Protein AF-A0A259C986-F1 (afdb_monomer)

Foldseek 3Di:
DDFDCCDDPVVPADGGWAKDKDKDFDPDDDAAEWEEEPNQTQQVEELLVLLLLLQQQVLLVVLCVVVVVADPPQDFDSCLLVVRMHMYMYTYHPPWDADDPSRNYTYPNVSSVRNNVVNNVVSNVVCVVVVVVSSVSNVSSSVSSVVVVVVVVVVVVCVVPPDDDPPDPPPPDLLPAPPQKAAAQDQDQQQAEEEEEEAVVVQVVCVVPDDSHHYMYHYDYDAADQCLPPDLVCQCVDVRSVNVCSNQQWFWDAPPDDTDNPRGRHQAYEYEADPDPRSVNSVVSVCSCCVGGVVVCVVSPRYYYDQAFPDWDFAPADDPRHIDIDTHRDPVSVVVVVVVSVVVPD

pLDDT: mean 86.16, std 15.2, range [31.23, 97.88]

Nearest PDB structures (foldseek):
  3lps-assembly1_A  TM=9.720E-01  e=1.028E-16  Xanthomonas oryzae pv. oryzae KACC 10331
  3lnu-assembly1_A  TM=9.740E-01  e=1.576E-16  Xanthomonas oryzae pv. oryzae KACC 10331
  7cmp-assembly2_D  TM=9.872E-01  e=1.816E-15  Xanthomonas oryzae pv. oryzae KACC 10331
  1s16-assembly1_A  TM=9.846E-01  e=1.607E-15  Escherichia coli
  4hxz-assembly1_A  TM=9.717E-01  e=4.923E-14  Francisella tularensis subsp. holarctica LVS

Solvent-accessible surface area (backbone atoms only — not comparable to full-atom values): 19332 Å² total; per-residue (Å²): 106,52,60,37,77,69,76,64,100,52,85,86,51,59,66,67,26,36,36,37,66,50,77,47,77,47,99,68,82,84,66,50,79,48,41,28,50,74,86,41,63,16,90,70,40,34,27,46,55,50,7,41,46,52,9,47,33,53,26,52,49,50,51,30,60,76,68,66,65,68,57,89,93,64,72,84,52,56,62,28,58,46,74,38,42,20,35,44,37,41,34,36,63,77,87,72,42,51,49,71,93,82,38,32,23,42,62,38,67,66,37,22,60,54,32,14,52,54,42,17,56,54,46,40,53,51,34,71,76,37,50,72,60,39,50,54,50,45,51,52,26,50,52,40,34,49,49,54,50,49,52,52,48,52,52,55,58,43,66,75,64,79,64,88,71,89,73,83,74,84,74,88,63,82,75,79,61,44,91,69,49,44,73,38,74,58,85,53,25,88,70,15,31,34,34,42,21,61,27,67,68,51,31,52,54,49,63,72,71,46,56,52,54,36,36,21,40,37,48,38,81,76,83,71,71,76,46,86,84,54,52,79,87,57,45,63,76,36,63,69,56,36,37,50,34,56,58,41,36,40,76,79,40,46,80,89,54,85,77,70,62,88,52,45,52,41,44,31,42,29,42,43,55,57,100,47,76,64,23,52,49,48,51,52,32,51,50,44,38,39,57,61,33,34,26,62,44,55,77,71,62,25,61,44,75,59,81,74,63,73,44,76,47,81,43,75,60,53,93,92,44,71,60,44,82,45,75,18,65,46,72,68,50,40,48,55,50,50,53,50,38,48,71,75,70,99

Radius of gyration: 26.45 Å; Cα contacts (8 Å, |Δi|>4): 527; chains: 1; bounding box: 74×37×78 Å

Sequence (346 aa):
EQYATGSGDDDSFAEGEGAAWVVAWTEDGAPVRESYVNLIPTPAGGTHESGLREGLFNAVKGFIEMHALQPKGVKLMPEDVFARASFILSAKVLDPQFQGQIKERLNSRDAVRLVSGYSKSALELWLNEHVDYGRKLADLVIKQAQARTRAGQKVEKKKSSGVQKVEKKKSSGVAVLPGKLTDCESQDTGLNEIFLVEGDSAGGSAKMGRNKEYQAILPLRGKVLNTWEAERDRLFANNEVHDIAVAIGVDPHGANDNPDLSNLRYGKVCILSDADVDGAHIQVLLLTLFYKHFPKLIELGHVHISRPPLFRVDAPARGKKPAQKIYALDANELQAIEDKLRKDGV

Secondary structure (DSSP, 8-state):
-EE--SSSS-TTS-TT-EEEEEEEE-SSSPPPEEEEETTEE-TT-BHHHHHHHHHHHHHHHHHHHHTT-PPTTPPP-HHHHHTTEEEEEEEE-SS--EETTTT-EE--THHHHHHHHHHHHHHHHHHHH-HHHHHHHHHHHHHHHHHHHHHHHHHHHHHSS-----------------TT-B--S---TTT-EEEEEEHHHHHHHHHHHS-TTTEEEEEEPSSPP--SS--HHHHTTSHHHHHHHHHHT-----TT-----TT---SEEEEE--SSHHHHHHHHHHHHHHHHH-HHHHHTT-EEE----SEEEEEPPBTTBPPEEEEESSHHHHHHHHHHHHHHT-

Structure (mmCIF, N/CA/C/O backbone):
data_AF-A0A259C986-F1
#
_entry.id   AF-A0A259C986-F1
#
loop_
_atom_site.group_PDB
_atom_site.id
_atom_site.type_symbol
_atom_site.label_atom_id
_atom_site.label_alt_id
_atom_site.label_comp_id
_atom_site.label_asym_id
_atom_site.label_entity_id
_atom_site.label_seq_id
_atom_site.pdbx_PDB_ins_code
_atom_site.Cartn_x
_atom_site.Cartn_y
_atom_site.Cartn_z
_atom_site.occupancy
_atom_site.B_iso_or_equiv
_atom_site.auth_seq_id
_atom_site.auth_comp_id
_atom_site.auth_asym_id
_atom_site.auth_atom_id
_atom_site.pdbx_PDB_model_num
ATOM 1 N N . GLU A 1 1 ? 30.617 -8.784 -2.922 1.00 80.12 1 GLU A N 1
ATOM 2 C CA . GLU A 1 1 ? 30.085 -8.493 -1.574 1.00 80.12 1 GLU A CA 1
ATOM 3 C C . GLU A 1 1 ? 30.729 -7.222 -1.062 1.00 80.12 1 GLU A C 1
ATOM 5 O O . GLU A 1 1 ? 31.844 -6.936 -1.487 1.00 80.12 1 GLU A O 1
ATOM 10 N N . GLN A 1 2 ? 30.034 -6.466 -0.219 1.00 82.69 2 GLN A N 1
ATOM 11 C CA . GLN A 1 2 ? 30.588 -5.309 0.483 1.00 82.69 2 GLN A CA 1
ATOM 12 C C . GLN A 1 2 ? 29.982 -5.216 1.882 1.00 82.69 2 GLN A C 1
ATOM 14 O O . GLN A 1 2 ? 28.787 -5.469 2.056 1.00 82.69 2 GLN A O 1
ATOM 19 N N . TYR A 1 3 ? 30.823 -4.878 2.858 1.00 81.19 3 TYR A N 1
ATOM 20 C CA . TYR A 1 3 ? 30.457 -4.726 4.262 1.00 81.19 3 TYR A CA 1
ATOM 21 C C . TYR A 1 3 ? 31.112 -3.472 4.831 1.00 81.19 3 TYR A C 1
ATOM 23 O O . TYR A 1 3 ? 32.247 -3.158 4.471 1.00 81.19 3 TYR A O 1
ATOM 31 N N . ALA A 1 4 ? 30.405 -2.800 5.732 1.00 77.12 4 ALA A N 1
ATOM 32 C CA . ALA A 1 4 ? 30.884 -1.637 6.450 1.00 77.12 4 ALA A CA 1
ATOM 33 C C . ALA A 1 4 ? 32.059 -2.030 7.357 1.00 77.12 4 ALA A C 1
ATOM 35 O O . ALA A 1 4 ? 31.958 -2.955 8.169 1.00 77.12 4 ALA A O 1
ATOM 36 N N . THR A 1 5 ? 33.175 -1.315 7.222 1.00 70.25 5 THR A N 1
ATOM 37 C CA . THR A 1 5 ? 34.433 -1.556 7.954 1.00 70.25 5 THR A CA 1
ATOM 38 C C . THR A 1 5 ? 34.622 -0.626 9.157 1.00 70.25 5 THR A C 1
ATOM 40 O O . THR A 1 5 ? 35.698 -0.604 9.751 1.00 70.25 5 THR A O 1
ATOM 43 N N . GLY A 1 6 ? 33.623 0.204 9.485 1.00 58.66 6 GLY A N 1
ATOM 44 C CA . GLY A 1 6 ? 33.685 1.168 10.595 1.00 58.66 6 GLY A CA 1
ATOM 45 C C . GLY A 1 6 ? 34.732 2.283 10.433 1.00 58.66 6 GLY A C 1
ATOM 46 O O . GLY A 1 6 ? 35.027 2.990 11.390 1.00 58.66 6 GLY A O 1
ATOM 47 N N . SER A 1 7 ? 35.336 2.431 9.249 1.00 49.25 7 SER A N 1
ATOM 48 C CA . SER A 1 7 ? 36.379 3.424 8.962 1.00 49.25 7 SER A CA 1
ATOM 49 C C . SER A 1 7 ? 36.341 3.839 7.481 1.00 49.25 7 SER A C 1
ATOM 51 O O . SER A 1 7 ? 36.878 3.146 6.619 1.00 49.25 7 SER A O 1
ATOM 53 N N . GLY A 1 8 ? 35.666 4.957 7.183 1.00 53.34 8 GLY A N 1
ATOM 54 C CA . GLY A 1 8 ? 35.466 5.512 5.831 1.00 53.34 8 GLY A CA 1
ATOM 55 C C . GLY A 1 8 ? 34.140 6.283 5.706 1.00 53.34 8 GLY A C 1
ATOM 56 O O . GLY A 1 8 ? 33.446 6.434 6.702 1.00 53.34 8 GLY A O 1
ATOM 57 N N . ASP A 1 9 ? 33.758 6.707 4.490 1.00 51.56 9 ASP A N 1
ATOM 58 C CA . ASP A 1 9 ? 32.487 7.408 4.143 1.00 51.56 9 ASP A CA 1
ATOM 59 C C . ASP A 1 9 ? 31.185 6.681 4.595 1.00 51.56 9 ASP A C 1
ATOM 61 O O . ASP A 1 9 ? 30.079 7.197 4.431 1.00 51.56 9 ASP A O 1
ATOM 65 N N . ASP A 1 10 ? 31.311 5.495 5.195 1.00 57.12 10 ASP A N 1
ATOM 66 C CA . ASP A 1 10 ? 30.261 4.644 5.759 1.00 57.12 10 ASP A CA 1
ATOM 67 C C . ASP A 1 10 ? 29.948 4.946 7.243 1.00 57.12 10 ASP A C 1
ATOM 69 O O . ASP A 1 10 ? 29.463 4.074 7.962 1.00 57.12 10 ASP A O 1
ATOM 73 N N . ASP A 1 11 ? 30.136 6.186 7.710 1.00 57.12 11 ASP A N 1
ATOM 74 C CA . ASP A 1 11 ? 29.854 6.648 9.094 1.00 57.12 11 ASP A CA 1
ATOM 75 C C . ASP A 1 11 ? 28.393 6.428 9.568 1.00 57.12 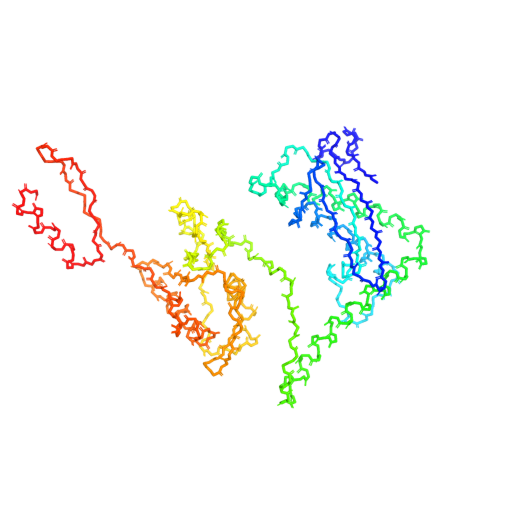11 ASP A C 1
ATOM 77 O O . ASP A 1 11 ? 28.023 6.755 10.697 1.00 57.12 11 ASP A O 1
ATOM 81 N N . SER A 1 12 ? 27.528 5.887 8.705 1.00 67.50 12 SER A N 1
ATOM 82 C CA . SER A 1 12 ? 26.099 5.690 8.946 1.00 67.50 12 SER A CA 1
ATOM 83 C C . SER A 1 12 ? 25.660 4.236 9.157 1.00 67.50 12 SER A C 1
ATOM 85 O O . SER A 1 12 ? 24.472 4.024 9.413 1.00 67.50 12 SER A O 1
ATOM 87 N N . PHE A 1 13 ? 26.568 3.258 9.048 1.00 80.56 13 PHE A N 1
ATOM 88 C CA . PHE A 1 13 ? 26.264 1.829 9.208 1.00 80.56 13 PHE A CA 1
ATOM 89 C C . PHE A 1 13 ? 27.215 1.163 10.204 1.00 80.56 13 PHE A C 1
ATOM 91 O O . PHE A 1 13 ? 28.389 1.524 10.293 1.00 80.56 13 PHE A O 1
ATOM 98 N N . ALA A 1 14 ? 26.708 0.196 10.970 1.00 80.81 14 ALA A N 1
ATOM 99 C CA . ALA A 1 14 ? 27.518 -0.489 11.968 1.00 80.81 14 ALA A CA 1
ATOM 100 C C . ALA A 1 14 ? 28.528 -1.442 11.309 1.00 80.81 14 ALA A C 1
ATOM 102 O O . ALA A 1 14 ? 28.269 -2.027 10.256 1.00 80.81 14 ALA A O 1
ATOM 103 N N . GLU A 1 15 ? 29.682 -1.628 11.953 1.00 81.56 15 GLU A N 1
ATOM 104 C CA . GLU A 1 15 ? 30.713 -2.551 11.476 1.00 81.56 15 GLU A CA 1
ATOM 105 C C . GLU A 1 15 ? 30.136 -3.965 11.277 1.00 81.56 15 GLU A C 1
ATOM 107 O O . GLU A 1 15 ? 29.479 -4.524 12.159 1.00 81.56 15 GLU A O 1
ATOM 112 N N . GLY A 1 16 ? 30.372 -4.544 10.098 1.00 81.62 16 GLY A N 1
ATOM 113 C CA . GLY A 1 16 ? 29.875 -5.871 9.725 1.00 81.62 16 GLY A CA 1
ATOM 114 C C . GLY A 1 16 ? 28.487 -5.900 9.074 1.00 81.62 16 GLY A C 1
ATOM 115 O O . GLY A 1 16 ? 28.099 -6.955 8.554 1.00 81.62 16 GLY A O 1
ATOM 116 N N . GLU A 1 17 ? 27.758 -4.779 9.031 1.00 89.81 17 GLU A N 1
ATOM 117 C CA . GLU A 1 17 ? 26.580 -4.645 8.169 1.00 89.81 17 GLU A CA 1
ATOM 118 C C . GLU A 1 17 ? 26.985 -4.620 6.694 1.00 89.81 17 GLU A C 1
ATOM 120 O O . GLU A 1 17 ? 28.042 -4.116 6.327 1.00 89.81 17 GLU A O 1
ATOM 125 N N . GLY A 1 18 ? 26.160 -5.175 5.814 1.00 92.50 18 GLY A N 1
ATOM 126 C CA . GLY A 1 18 ? 26.431 -5.146 4.382 1.00 92.50 18 GLY A CA 1
ATOM 127 C C . GLY A 1 18 ? 25.612 -6.145 3.593 1.00 92.50 18 GLY A C 1
ATOM 128 O O . GLY A 1 18 ? 24.571 -6.629 4.042 1.00 92.50 18 GLY A O 1
ATOM 129 N N . ALA A 1 19 ? 26.086 -6.476 2.398 1.00 95.38 19 ALA A N 1
ATOM 130 C CA . ALA A 1 19 ? 25.456 -7.494 1.576 1.00 95.38 19 ALA A CA 1
ATOM 131 C C . ALA A 1 19 ? 26.434 -8.191 0.627 1.00 95.38 19 ALA A C 1
ATOM 133 O O . ALA A 1 19 ? 27.388 -7.615 0.099 1.00 95.38 19 ALA A O 1
ATOM 134 N N . ALA A 1 20 ? 26.125 -9.449 0.344 1.00 96.19 20 ALA A N 1
ATOM 135 C CA . ALA A 1 20 ? 26.654 -10.208 -0.771 1.00 96.19 20 ALA A CA 1
ATOM 136 C C . ALA A 1 20 ? 25.530 -10.444 -1.778 1.00 96.19 20 ALA A C 1
ATOM 138 O O . ALA A 1 20 ? 24.417 -10.814 -1.407 1.00 96.19 20 ALA A O 1
ATOM 139 N N . TRP A 1 21 ? 25.811 -10.238 -3.058 1.00 96.56 21 TRP A N 1
ATOM 140 C CA . TRP A 1 21 ? 24.852 -10.500 -4.119 1.00 96.56 21 TRP A CA 1
ATOM 141 C C . TRP A 1 21 ? 25.546 -11.085 -5.337 1.00 96.56 21 TRP A C 1
ATOM 143 O O . TRP A 1 21 ? 26.712 -10.797 -5.615 1.00 96.56 21 TRP A O 1
ATOM 153 N N . VAL A 1 22 ? 24.787 -11.879 -6.077 1.00 96.50 22 VAL A N 1
ATOM 154 C CA . VAL A 1 22 ? 25.108 -12.298 -7.439 1.00 96.50 22 VAL A CA 1
ATOM 155 C C . VAL A 1 22 ? 23.915 -11.922 -8.294 1.00 96.50 22 VAL A C 1
ATOM 157 O O . VAL A 1 22 ? 22.780 -12.189 -7.905 1.00 96.50 22 VAL A O 1
ATOM 160 N N . VAL A 1 23 ? 24.166 -11.299 -9.442 1.00 96.00 23 VAL A N 1
ATOM 161 C CA . VAL A 1 23 ? 23.121 -10.930 -10.397 1.00 96.00 23 VAL A CA 1
ATOM 162 C C . VAL A 1 23 ? 23.534 -11.403 -11.779 1.00 96.00 23 VAL A C 1
ATOM 164 O O . VAL A 1 23 ? 24.672 -11.199 -12.197 1.00 96.00 23 VAL A O 1
ATOM 167 N N . ALA A 1 24 ? 22.597 -12.021 -12.487 1.00 95.12 24 ALA A N 1
ATOM 168 C CA . ALA A 1 24 ? 22.759 -12.424 -13.872 1.00 95.12 24 ALA A CA 1
ATOM 169 C C . ALA A 1 24 ? 21.532 -11.995 -14.677 1.00 95.12 24 ALA A C 1
ATOM 171 O O . ALA A 1 24 ? 20.393 -12.245 -14.279 1.00 95.12 24 ALA A O 1
ATOM 172 N N . TRP A 1 25 ? 21.770 -11.377 -15.831 1.00 95.12 25 TRP A N 1
ATOM 173 C CA . TRP A 1 25 ? 20.719 -11.064 -16.791 1.00 95.12 25 TRP A CA 1
ATOM 174 C C . TRP A 1 25 ? 20.714 -12.100 -17.903 1.00 95.12 25 TRP A C 1
ATOM 176 O O . TRP A 1 25 ? 21.737 -12.320 -18.550 1.00 95.12 25 TRP A O 1
ATOM 186 N N . THR A 1 26 ? 19.560 -12.719 -18.140 1.00 91.44 26 THR A N 1
ATOM 187 C CA . THR A 1 26 ? 19.389 -13.704 -19.213 1.00 91.44 26 THR A CA 1
ATOM 188 C C . THR A 1 26 ? 18.327 -13.244 -20.201 1.00 91.44 26 THR A C 1
ATOM 190 O O . THR A 1 26 ? 17.300 -12.675 -19.829 1.00 91.44 26 THR A O 1
ATOM 193 N N . GLU A 1 27 ? 18.554 -13.483 -21.493 1.00 87.00 27 GLU A N 1
ATOM 194 C CA . GLU A 1 27 ? 17.551 -13.148 -22.508 1.00 87.00 27 GLU A CA 1
ATOM 195 C C . GLU A 1 27 ? 16.338 -14.066 -22.460 1.00 87.00 27 GLU A C 1
ATOM 197 O O . GLU A 1 27 ? 15.257 -13.610 -22.819 1.00 87.00 27 GLU A O 1
ATOM 202 N N . ASP A 1 28 ? 16.510 -15.296 -21.971 1.00 84.31 28 ASP A N 1
ATOM 203 C CA . ASP A 1 28 ? 15.513 -16.361 -21.923 1.00 84.31 28 ASP A CA 1
ATOM 204 C C . ASP A 1 28 ? 15.504 -17.068 -20.559 1.00 84.31 28 ASP A C 1
ATOM 206 O O . ASP A 1 28 ? 16.392 -16.881 -19.723 1.00 84.31 28 ASP A O 1
ATOM 210 N N . GLY A 1 29 ? 14.472 -17.886 -20.339 1.00 81.19 29 GLY A N 1
ATOM 211 C CA . GLY A 1 29 ? 14.266 -18.622 -19.093 1.00 81.19 29 GLY A CA 1
ATOM 212 C C . GLY A 1 29 ? 13.490 -17.844 -18.028 1.00 81.19 29 GLY A C 1
ATOM 213 O O . GLY A 1 29 ? 13.216 -16.645 -18.157 1.00 81.19 29 GLY A O 1
ATOM 214 N N . ALA A 1 30 ? 13.082 -18.568 -16.986 1.00 81.44 30 ALA A N 1
ATOM 215 C CA . ALA A 1 30 ? 12.446 -17.991 -15.810 1.00 81.44 30 ALA A CA 1
ATOM 216 C C . ALA A 1 30 ? 13.529 -17.417 -14.878 1.00 81.44 30 ALA A C 1
ATOM 218 O O . ALA A 1 30 ? 14.474 -18.141 -14.562 1.00 81.44 30 ALA A O 1
ATOM 219 N N . PRO A 1 31 ? 13.413 -16.153 -14.432 1.00 88.69 31 PRO A N 1
ATOM 220 C CA . PRO A 1 31 ? 14.362 -15.598 -13.481 1.00 88.69 31 PRO A CA 1
ATOM 221 C C . PRO A 1 31 ? 14.313 -16.332 -12.140 1.00 88.69 31 PRO A C 1
ATOM 223 O O . PRO A 1 31 ? 13.228 -16.602 -11.623 1.00 88.69 31 PRO A O 1
ATOM 226 N N . VAL A 1 32 ? 15.481 -16.591 -11.559 1.00 92.56 32 VAL A N 1
ATOM 227 C CA . VAL A 1 32 ? 15.613 -17.127 -10.196 1.00 92.56 32 VAL A CA 1
ATOM 228 C C . VAL A 1 32 ? 15.919 -15.970 -9.260 1.00 92.56 32 VAL A C 1
ATOM 230 O O . VAL A 1 32 ? 16.848 -15.206 -9.516 1.00 92.56 32 VAL A O 1
ATOM 233 N N . ARG A 1 33 ? 15.118 -15.796 -8.210 1.00 94.62 33 ARG A N 1
ATOM 234 C CA . ARG A 1 33 ? 15.243 -14.670 -7.279 1.00 94.62 33 ARG A CA 1
ATOM 235 C C . ARG A 1 33 ? 15.113 -15.175 -5.860 1.00 94.62 33 ARG A C 1
ATOM 237 O O . ARG A 1 33 ? 14.033 -15.593 -5.452 1.00 94.62 33 ARG A O 1
ATOM 244 N N . GLU A 1 34 ? 16.215 -15.120 -5.134 1.00 96.12 34 GLU A N 1
ATOM 245 C CA . GLU A 1 34 ? 16.273 -15.527 -3.739 1.00 96.12 34 GLU A CA 1
ATOM 246 C C . GLU A 1 34 ? 16.924 -14.426 -2.915 1.00 96.12 34 GLU A C 1
ATOM 248 O O . GLU A 1 34 ? 17.912 -13.809 -3.325 1.00 96.12 34 GLU A O 1
ATOM 253 N N . SER A 1 35 ? 16.370 -14.170 -1.737 1.00 96.38 35 SER A N 1
ATOM 254 C CA . SER A 1 35 ? 16.911 -13.186 -0.817 1.00 96.38 35 SER A CA 1
ATOM 255 C C . SER A 1 35 ? 16.921 -13.723 0.607 1.00 96.38 35 SER A C 1
ATOM 257 O O . SER A 1 35 ? 16.055 -14.498 1.016 1.00 96.38 35 SER A O 1
ATOM 259 N N . TYR A 1 36 ? 17.949 -13.323 1.344 1.00 97.06 36 TYR A N 1
ATOM 260 C CA . TYR A 1 36 ? 18.251 -13.776 2.687 1.00 97.06 36 TYR A CA 1
ATOM 261 C C . TYR A 1 36 ? 18.700 -12.584 3.523 1.00 97.06 36 TYR A C 1
ATOM 263 O O . TYR A 1 36 ? 19.408 -11.698 3.033 1.00 97.06 36 TYR A O 1
ATOM 271 N N . VAL A 1 37 ? 18.331 -12.582 4.798 1.00 96.56 37 VAL A N 1
ATOM 272 C CA . VAL A 1 37 ? 18.822 -11.613 5.781 1.00 96.56 37 VAL A CA 1
ATOM 273 C C . VAL A 1 37 ? 19.312 -12.384 6.991 1.00 96.56 37 VAL A C 1
ATOM 275 O O . VAL A 1 37 ? 18.545 -13.128 7.599 1.00 96.56 37 VAL A O 1
ATOM 278 N N . ASN A 1 38 ? 20.591 -12.240 7.336 1.00 95.06 38 ASN A N 1
ATOM 279 C CA . ASN A 1 38 ? 21.227 -12.981 8.431 1.00 95.06 38 ASN A CA 1
ATOM 280 C C . ASN A 1 38 ? 20.970 -14.502 8.342 1.00 95.06 38 ASN A C 1
ATOM 282 O O . ASN A 1 38 ? 20.633 -15.140 9.336 1.00 95.06 38 ASN A O 1
ATOM 286 N N . LEU A 1 39 ? 21.113 -15.069 7.134 1.00 93.56 39 LEU A N 1
ATOM 287 C CA . LEU A 1 39 ? 20.859 -16.484 6.789 1.00 93.56 39 LEU A CA 1
ATOM 288 C C . LEU A 1 39 ? 19.389 -16.935 6.859 1.00 93.56 39 LEU A C 1
ATOM 290 O O . LEU A 1 39 ? 19.099 -18.109 6.634 1.00 93.56 39 LEU A O 1
ATOM 294 N N . ILE A 1 40 ? 18.453 -16.025 7.127 1.00 93.81 40 ILE A N 1
ATOM 295 C CA . ILE A 1 40 ? 17.017 -16.314 7.131 1.00 93.81 40 ILE A CA 1
ATOM 296 C C . ILE A 1 40 ? 16.458 -16.024 5.733 1.00 93.81 40 ILE A C 1
ATOM 298 O O . ILE A 1 40 ? 16.634 -14.899 5.256 1.00 93.81 40 ILE A O 1
ATOM 302 N N . PRO A 1 41 ? 15.802 -16.990 5.062 1.00 95.00 41 PRO A N 1
ATOM 303 C CA . PRO A 1 41 ? 15.191 -16.753 3.759 1.00 95.00 41 PRO A CA 1
ATOM 304 C C . PRO A 1 41 ? 14.031 -15.762 3.877 1.00 95.00 41 PRO A C 1
ATOM 306 O O . PRO A 1 41 ? 13.177 -15.895 4.753 1.00 95.00 41 PRO A O 1
ATOM 309 N N . THR A 1 42 ? 13.978 -14.799 2.959 1.00 94.69 42 THR A N 1
ATOM 310 C CA . THR A 1 42 ? 12.912 -13.792 2.864 1.00 94.69 42 THR A CA 1
ATOM 311 C C . THR A 1 42 ? 12.103 -13.996 1.580 1.00 94.69 42 THR A C 1
ATOM 313 O O . THR A 1 42 ? 12.289 -13.255 0.613 1.00 94.69 42 THR A O 1
ATOM 316 N N . PRO A 1 43 ? 11.213 -15.008 1.519 1.00 89.69 43 PRO A N 1
ATOM 317 C CA . PRO A 1 43 ? 10.460 -15.339 0.306 1.00 89.69 43 PRO A CA 1
ATOM 318 C C . PRO A 1 43 ? 9.504 -14.226 -0.150 1.00 89.69 43 PRO A C 1
ATOM 320 O O . PRO A 1 43 ? 9.149 -14.177 -1.325 1.00 89.69 43 PRO A O 1
ATOM 323 N N . ALA A 1 44 ? 9.107 -13.319 0.750 1.00 88.44 44 ALA A N 1
ATOM 324 C CA . ALA A 1 44 ? 8.292 -12.147 0.429 1.00 88.44 44 ALA A CA 1
ATOM 325 C C . ALA A 1 44 ? 9.135 -10.876 0.168 1.00 88.44 44 ALA A C 1
ATOM 327 O O . ALA A 1 44 ? 8.589 -9.771 0.072 1.00 88.44 44 ALA A O 1
ATOM 328 N N . GLY A 1 45 ? 10.460 -11.018 0.045 1.00 93.25 45 GLY A N 1
ATOM 329 C CA . GLY A 1 45 ? 11.392 -9.937 -0.271 1.00 93.25 45 GLY A CA 1
ATOM 330 C C . GLY A 1 45 ? 11.579 -8.956 0.885 1.00 93.25 45 GLY A C 1
ATOM 331 O O . GLY A 1 45 ? 11.648 -9.339 2.052 1.00 93.25 45 GLY A O 1
ATOM 332 N N . GLY A 1 46 ? 11.687 -7.662 0.587 1.00 93.81 46 GLY A N 1
ATOM 333 C CA . GLY A 1 46 ? 11.803 -6.633 1.621 1.00 93.81 46 GLY A CA 1
ATOM 334 C C . GLY A 1 46 ? 12.603 -5.409 1.211 1.00 93.81 46 GLY A C 1
ATOM 335 O O . GLY A 1 46 ? 12.823 -5.128 0.028 1.00 93.81 46 GLY A O 1
ATOM 336 N N . THR A 1 47 ? 13.013 -4.650 2.220 1.00 95.00 47 THR A N 1
ATOM 337 C CA . THR A 1 47 ? 13.792 -3.420 2.057 1.00 95.00 47 THR A CA 1
ATOM 338 C C . THR A 1 47 ? 15.173 -3.662 1.442 1.00 95.00 47 THR A C 1
ATOM 340 O O . THR A 1 47 ? 15.588 -2.891 0.583 1.00 95.00 47 THR A O 1
ATOM 343 N N . HIS A 1 48 ? 15.856 -4.757 1.778 1.00 95.12 48 HIS A N 1
ATOM 344 C CA . HIS A 1 48 ? 17.135 -5.157 1.169 1.00 95.12 48 HIS A CA 1
ATOM 345 C C . HIS A 1 48 ? 17.011 -5.430 -0.337 1.00 95.12 48 HIS A C 1
ATOM 347 O O . HIS A 1 48 ? 17.830 -4.951 -1.119 1.00 95.12 48 HIS A O 1
ATOM 353 N N . GLU A 1 49 ? 15.966 -6.141 -0.767 1.00 96.19 49 GLU A N 1
ATOM 354 C CA . GLU A 1 49 ? 15.709 -6.397 -2.192 1.00 96.19 49 GLU A CA 1
ATOM 355 C C . GLU A 1 49 ? 15.329 -5.112 -2.940 1.00 96.19 49 GLU A C 1
ATOM 357 O O . GLU A 1 49 ? 15.759 -4.889 -4.072 1.00 96.19 49 GLU A O 1
ATOM 362 N N . SER A 1 50 ? 14.570 -4.230 -2.285 1.00 95.31 50 SER A N 1
ATOM 363 C CA . SER A 1 50 ? 14.237 -2.907 -2.828 1.00 95.31 50 SER A CA 1
ATOM 364 C C . SER A 1 50 ? 15.497 -2.057 -3.020 1.00 95.31 50 SER A C 1
ATOM 366 O O . SER A 1 50 ? 15.641 -1.411 -4.056 1.00 95.31 50 SER A O 1
ATOM 368 N N . GLY A 1 51 ? 16.437 -2.126 -2.069 1.00 94.75 51 GLY A N 1
ATOM 369 C CA . GLY A 1 51 ? 17.753 -1.496 -2.165 1.00 94.75 51 GLY A CA 1
ATOM 370 C C . GLY A 1 51 ? 18.569 -2.034 -3.336 1.00 94.75 51 GLY A C 1
ATOM 371 O O . GLY A 1 51 ? 19.029 -1.251 -4.163 1.00 94.75 51 GLY A O 1
ATOM 372 N N . LEU A 1 52 ? 18.671 -3.361 -3.482 1.00 96.56 52 LEU A N 1
ATOM 373 C CA . LEU A 1 52 ? 19.317 -3.974 -4.651 1.00 96.56 52 LEU A CA 1
ATOM 374 C C . LEU A 1 52 ? 18.667 -3.473 -5.948 1.00 96.56 52 LEU A C 1
ATOM 376 O O . LEU A 1 52 ? 19.354 -3.141 -6.913 1.00 96.56 52 LEU A O 1
ATOM 380 N N . ARG A 1 53 ? 17.337 -3.352 -5.967 1.00 95.38 53 ARG A N 1
ATOM 381 C CA . ARG A 1 53 ? 16.605 -2.868 -7.136 1.00 95.38 53 ARG A CA 1
ATOM 382 C C . ARG A 1 53 ? 16.902 -1.445 -7.536 1.00 95.38 53 ARG A C 1
ATOM 384 O O . ARG A 1 53 ? 17.103 -1.170 -8.722 1.00 95.38 53 ARG A O 1
ATOM 391 N N . GLU A 1 54 ? 16.946 -0.567 -6.561 1.00 94.38 54 GLU A N 1
ATOM 392 C CA . GLU A 1 54 ? 17.303 0.822 -6.773 1.00 94.38 54 GLU A CA 1
ATOM 393 C C . GLU A 1 54 ? 18.761 0.967 -7.232 1.00 94.38 54 GLU A C 1
ATOM 395 O O . GLU A 1 54 ? 19.027 1.658 -8.220 1.00 94.38 54 GLU A O 1
ATOM 400 N N . GLY A 1 55 ? 19.685 0.260 -6.577 1.00 95.06 55 GLY A N 1
ATOM 401 C CA . GLY A 1 55 ? 21.113 0.340 -6.869 1.00 95.06 55 GLY A CA 1
ATOM 402 C C . GLY A 1 55 ? 21.454 -0.111 -8.288 1.00 95.06 55 GLY A C 1
ATOM 403 O O . GLY A 1 55 ? 22.069 0.643 -9.049 1.00 95.06 55 GLY A O 1
ATOM 404 N N . LEU A 1 56 ? 20.975 -1.294 -8.697 1.00 96.94 56 LEU A N 1
ATOM 405 C CA . LEU A 1 56 ? 21.216 -1.798 -10.054 1.00 96.94 56 LEU A CA 1
ATOM 406 C C . LEU A 1 56 ? 20.552 -0.916 -11.121 1.00 96.94 56 LEU A C 1
ATOM 408 O O . LEU A 1 56 ? 21.144 -0.677 -12.173 1.00 96.94 56 LEU A O 1
ATOM 412 N N . PHE A 1 57 ? 19.335 -0.417 -10.870 1.00 97.06 57 PHE A N 1
ATOM 413 C CA . PHE A 1 57 ? 18.658 0.470 -11.818 1.00 97.06 57 PHE A CA 1
ATOM 414 C C . PHE A 1 57 ? 19.451 1.756 -12.048 1.00 97.06 57 PHE A C 1
ATOM 416 O O . PHE A 1 57 ? 19.673 2.135 -13.198 1.00 97.06 57 PHE A O 1
ATOM 423 N N . ASN A 1 58 ? 19.894 2.407 -10.972 1.00 96.75 58 ASN A N 1
ATOM 424 C CA . ASN A 1 58 ? 20.639 3.657 -11.065 1.00 96.75 58 ASN A CA 1
ATOM 425 C C . ASN A 1 58 ? 21.990 3.467 -11.766 1.00 96.75 58 ASN A C 1
ATOM 427 O O . ASN A 1 58 ? 22.332 4.288 -12.613 1.00 96.75 58 ASN A O 1
ATOM 431 N N . ALA A 1 59 ? 22.702 2.370 -11.491 1.00 96.81 59 ALA A N 1
ATOM 432 C CA . ALA A 1 59 ? 23.963 2.050 -12.160 1.00 96.81 59 ALA A CA 1
ATOM 433 C C . ALA A 1 59 ? 23.785 1.833 -13.674 1.00 96.81 59 ALA A C 1
ATOM 435 O O . ALA A 1 59 ? 24.480 2.442 -14.489 1.00 96.81 59 ALA A O 1
ATOM 436 N N . VAL A 1 60 ? 22.803 1.015 -14.076 1.00 96.94 60 VAL A N 1
ATOM 437 C CA . VAL A 1 60 ? 22.528 0.755 -15.501 1.00 96.94 60 VAL A CA 1
ATOM 438 C C . VAL A 1 60 ? 22.035 2.017 -16.209 1.00 96.94 60 VAL A C 1
ATOM 440 O O . VAL A 1 60 ? 22.451 2.301 -17.332 1.00 96.94 60 VAL A O 1
ATOM 443 N N . LYS A 1 61 ? 21.167 2.797 -15.558 1.00 95.88 61 LYS A N 1
ATOM 444 C CA . LYS A 1 61 ? 20.683 4.072 -16.093 1.00 95.88 61 LYS A CA 1
ATOM 445 C C . LYS A 1 61 ? 21.839 5.056 -16.299 1.00 95.88 61 LYS A C 1
ATOM 447 O O . LYS A 1 61 ? 21.935 5.627 -17.381 1.00 95.88 61 LYS A O 1
ATOM 452 N N . GLY A 1 62 ? 22.721 5.205 -15.309 1.00 95.44 62 GLY A N 1
ATOM 453 C CA . GLY A 1 62 ? 23.902 6.065 -15.405 1.00 95.44 62 GLY A CA 1
ATOM 454 C C . GLY A 1 62 ? 24.815 5.666 -16.565 1.00 95.44 62 GLY A C 1
ATOM 455 O O . GLY A 1 62 ? 25.213 6.520 -17.355 1.00 95.44 62 GLY A O 1
ATOM 456 N N . PHE A 1 63 ? 25.055 4.365 -16.748 1.00 97.00 63 PHE A N 1
ATOM 457 C CA . PHE A 1 63 ? 25.809 3.849 -17.894 1.00 97.00 63 PHE A CA 1
ATOM 458 C C . PHE A 1 63 ? 25.140 4.186 -19.241 1.00 97.00 63 PHE A C 1
ATOM 460 O O . PHE A 1 63 ? 25.797 4.652 -20.173 1.00 97.00 63 PHE A O 1
ATOM 467 N N . ILE A 1 64 ? 23.820 3.997 -19.356 1.00 96.00 64 ILE A N 1
ATOM 468 C CA . ILE A 1 64 ? 23.059 4.319 -20.576 1.00 96.00 64 ILE A CA 1
ATOM 469 C C . ILE A 1 64 ? 23.141 5.813 -20.915 1.00 96.00 64 ILE A C 1
ATOM 471 O O . ILE A 1 64 ? 23.316 6.163 -22.086 1.00 96.00 64 ILE A O 1
ATOM 475 N N . GLU A 1 65 ? 23.007 6.681 -19.911 1.00 94.12 65 GLU A N 1
ATOM 476 C CA . GLU A 1 65 ? 23.091 8.136 -20.069 1.00 94.12 65 GLU A CA 1
ATOM 477 C C . GLU A 1 65 ? 24.506 8.566 -20.477 1.00 94.12 65 GLU A C 1
ATOM 479 O O . GLU A 1 65 ? 24.662 9.284 -21.467 1.00 94.12 65 GLU A O 1
ATOM 484 N N . MET A 1 66 ? 25.535 8.058 -19.791 1.00 94.50 66 MET A N 1
AT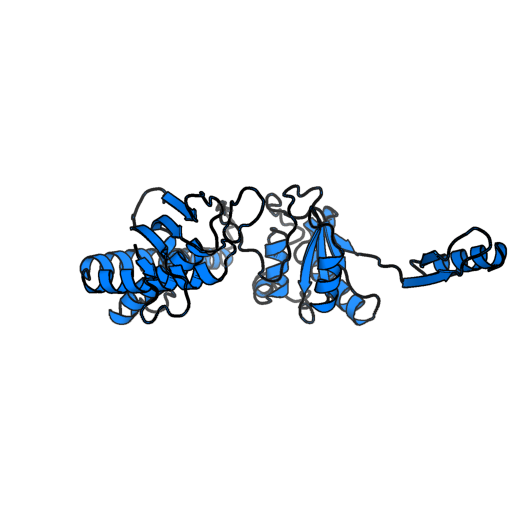OM 485 C CA . MET A 1 66 ? 26.945 8.351 -20.074 1.00 94.50 66 MET A CA 1
ATOM 486 C C . MET A 1 66 ? 27.354 7.956 -21.499 1.00 94.50 66 MET A C 1
ATOM 488 O O . MET A 1 66 ? 28.093 8.684 -22.161 1.00 94.50 66 MET A O 1
ATOM 492 N N . HIS A 1 67 ? 26.854 6.825 -21.998 1.00 93.38 67 HIS A N 1
ATOM 493 C CA . HIS A 1 67 ? 27.145 6.348 -23.351 1.00 93.38 67 HIS A CA 1
ATOM 494 C C . HIS A 1 67 ? 26.141 6.819 -24.415 1.00 93.38 67 HIS A C 1
ATOM 496 O O . HIS A 1 67 ? 26.231 6.372 -25.562 1.00 93.38 67 HIS A O 1
ATOM 502 N N . ALA A 1 68 ? 25.201 7.703 -24.056 1.00 92.94 68 ALA A N 1
ATOM 503 C CA . ALA A 1 68 ? 24.157 8.231 -24.937 1.00 92.94 68 ALA A CA 1
ATOM 504 C C . ALA A 1 68 ? 23.360 7.136 -25.681 1.00 92.94 68 ALA A C 1
ATOM 506 O O . ALA A 1 68 ? 22.981 7.291 -26.843 1.00 92.94 68 ALA A O 1
ATOM 507 N N . LEU A 1 69 ? 23.102 6.015 -25.003 1.00 91.94 69 LEU A N 1
ATOM 508 C CA . LEU A 1 69 ? 22.439 4.839 -25.577 1.00 91.94 69 LEU A CA 1
ATOM 509 C C . LEU A 1 69 ? 20.909 4.936 -25.552 1.00 91.94 69 LEU A C 1
ATOM 511 O O . LEU A 1 69 ? 20.226 4.129 -26.180 1.00 91.94 69 LEU A O 1
ATOM 515 N N . GLN A 1 70 ? 20.351 5.903 -24.820 1.00 91.31 70 GLN A N 1
ATOM 516 C CA . GLN A 1 70 ? 18.910 6.000 -24.618 1.00 91.31 70 GLN A CA 1
ATOM 517 C C . GLN A 1 70 ? 18.181 6.434 -25.902 1.00 91.31 70 GLN A C 1
ATOM 519 O O . GLN A 1 70 ? 18.399 7.544 -26.397 1.00 91.31 70 GLN A O 1
ATOM 524 N N . PRO A 1 71 ? 17.241 5.625 -26.426 1.00 88.38 71 PRO A N 1
ATOM 525 C CA . PRO A 1 71 ? 16.454 6.026 -27.582 1.00 88.38 71 PRO A CA 1
ATOM 526 C C . PRO A 1 71 ? 15.486 7.161 -27.232 1.00 88.38 71 PRO A C 1
ATOM 528 O O . PRO A 1 71 ? 14.877 7.177 -26.157 1.00 88.38 71 PRO A O 1
ATOM 531 N N . LYS A 1 72 ? 15.275 8.088 -28.175 1.00 84.69 72 LYS A N 1
ATOM 532 C CA . LYS A 1 72 ? 14.324 9.196 -28.001 1.00 84.69 72 LYS A CA 1
ATOM 533 C C . LYS A 1 72 ? 12.923 8.671 -27.668 1.00 84.69 72 LYS A C 1
ATOM 535 O O . LYS A 1 72 ? 12.397 7.801 -28.357 1.00 84.69 72 LYS A O 1
ATOM 540 N N . GLY A 1 73 ? 12.315 9.232 -26.623 1.00 81.75 73 GLY A N 1
ATOM 541 C CA . GLY A 1 73 ? 10.954 8.896 -26.192 1.00 81.75 73 GLY A CA 1
ATOM 542 C C . GLY A 1 73 ? 10.824 7.605 -25.374 1.00 81.75 73 GLY A C 1
ATOM 543 O O . GLY A 1 73 ? 9.714 7.269 -24.970 1.00 81.75 73 GLY A O 1
ATOM 544 N N . VAL A 1 74 ? 11.921 6.892 -25.093 1.00 86.00 74 VAL A N 1
ATOM 545 C CA . VAL A 1 74 ? 11.908 5.717 -24.208 1.00 86.00 74 VAL A CA 1
ATOM 546 C C . VAL A 1 74 ? 12.297 6.152 -22.796 1.00 86.00 74 VAL A C 1
ATOM 548 O O . VAL A 1 74 ? 13.407 6.632 -22.576 1.00 86.00 74 VAL A O 1
ATOM 551 N N . LYS A 1 75 ? 11.384 5.985 -21.832 1.00 89.75 75 LYS A N 1
ATOM 552 C CA . LYS A 1 75 ? 11.648 6.214 -20.403 1.00 89.75 75 LYS A CA 1
ATOM 553 C C . LYS A 1 75 ? 11.977 4.888 -19.730 1.00 89.75 75 LYS A C 1
ATOM 555 O O . LYS A 1 75 ? 11.131 3.999 -19.740 1.00 89.75 75 LYS A O 1
ATOM 560 N N . LEU A 1 76 ? 13.161 4.784 -19.134 1.00 90.31 76 LEU A N 1
ATOM 561 C CA . LEU A 1 76 ? 13.585 3.619 -18.358 1.00 90.31 76 LEU A CA 1
ATOM 562 C C . LEU A 1 76 ? 12.927 3.614 -16.975 1.00 90.31 76 LEU A C 1
ATOM 564 O O . LEU A 1 76 ? 12.796 4.667 -16.343 1.00 90.31 76 LEU A O 1
ATOM 568 N N . MET A 1 77 ? 12.536 2.434 -16.509 1.00 90.62 77 MET A N 1
ATOM 569 C CA . MET A 1 77 ? 11.999 2.204 -15.169 1.00 90.62 77 MET A CA 1
ATOM 570 C C . MET A 1 77 ? 12.689 0.995 -14.507 1.00 90.62 77 MET A C 1
ATOM 572 O O . MET A 1 77 ? 13.226 0.141 -15.220 1.00 90.62 77 MET A O 1
ATOM 576 N N . PRO A 1 78 ? 12.696 0.882 -13.164 1.00 88.75 78 PRO A N 1
ATOM 577 C CA . PRO A 1 78 ? 13.380 -0.209 -12.463 1.00 88.75 78 PRO A CA 1
ATOM 578 C C . PRO A 1 78 ? 12.945 -1.612 -12.902 1.00 88.75 78 PRO A C 1
ATOM 580 O O . PRO A 1 78 ? 13.756 -2.533 -12.940 1.00 88.75 78 PRO A O 1
ATOM 583 N N . GLU A 1 79 ? 11.675 -1.804 -13.258 1.00 88.50 79 GLU A N 1
ATOM 584 C CA . GLU A 1 79 ? 11.168 -3.069 -13.804 1.00 88.50 79 GLU A CA 1
ATOM 585 C C . GLU A 1 79 ? 11.837 -3.485 -15.111 1.00 88.50 79 GLU A C 1
ATOM 587 O O . GLU A 1 79 ? 11.960 -4.682 -15.346 1.00 88.50 79 GLU A O 1
ATOM 592 N N . ASP A 1 80 ? 12.307 -2.542 -15.929 1.00 91.75 80 ASP A N 1
ATOM 593 C CA . ASP A 1 80 ? 12.940 -2.857 -17.211 1.00 91.75 80 ASP A CA 1
ATOM 594 C C . ASP A 1 80 ? 14.307 -3.528 -16.981 1.00 91.75 80 ASP A C 1
ATOM 596 O O . ASP A 1 80 ? 14.670 -4.469 -17.686 1.00 91.75 80 ASP A O 1
ATOM 600 N N . VAL A 1 81 ? 15.028 -3.097 -15.938 1.00 93.56 81 VAL A N 1
ATOM 601 C CA . VAL A 1 81 ? 16.295 -3.705 -15.496 1.00 93.56 81 VAL A CA 1
ATOM 602 C C . VAL A 1 81 ? 16.049 -5.053 -14.823 1.00 93.56 81 VAL A C 1
ATOM 604 O O . VAL A 1 81 ? 16.800 -6.004 -15.032 1.00 93.56 81 VAL A O 1
ATOM 607 N N . PHE A 1 82 ? 14.972 -5.167 -14.046 1.00 93.00 82 PHE A N 1
ATOM 608 C CA . PHE A 1 82 ? 14.690 -6.364 -13.252 1.00 93.00 82 PHE A CA 1
ATOM 609 C C . PHE A 1 82 ? 13.948 -7.464 -14.000 1.00 93.00 82 PHE A C 1
ATOM 611 O O . PHE A 1 82 ? 14.029 -8.623 -13.592 1.00 93.00 82 PHE A O 1
ATOM 618 N N . ALA A 1 83 ? 13.254 -7.149 -15.095 1.00 88.56 83 ALA A N 1
ATOM 619 C CA . ALA A 1 83 ? 12.439 -8.098 -15.856 1.00 88.56 83 ALA A CA 1
ATOM 620 C C . ALA A 1 83 ? 13.198 -9.383 -16.221 1.00 88.56 83 ALA A C 1
ATOM 622 O O . ALA A 1 83 ? 12.613 -10.465 -16.225 1.00 88.56 83 ALA A O 1
ATOM 623 N N . ARG A 1 84 ? 14.504 -9.259 -16.483 1.00 90.44 84 ARG A N 1
ATOM 624 C CA . ARG A 1 84 ? 15.403 -10.354 -16.862 1.00 90.44 84 ARG A CA 1
ATOM 625 C C . ARG A 1 84 ? 16.523 -10.632 -15.856 1.00 90.44 84 ARG A C 1
ATOM 627 O O . ARG A 1 84 ? 17.420 -11.409 -16.159 1.00 90.44 84 ARG A O 1
ATOM 634 N N . ALA A 1 85 ? 16.467 -10.023 -14.675 1.00 94.38 85 ALA A N 1
ATOM 635 C CA . ALA A 1 85 ? 17.456 -10.232 -13.627 1.00 94.38 85 ALA A CA 1
ATOM 636 C C . ALA A 1 85 ? 17.103 -11.460 -12.776 1.00 94.38 85 ALA A C 1
ATOM 638 O O . ALA A 1 85 ? 16.031 -11.508 -12.154 1.00 94.38 85 ALA A O 1
ATOM 639 N N . SER A 1 86 ? 18.030 -12.414 -12.735 1.00 96.00 86 SER A N 1
ATOM 640 C CA . SER A 1 86 ? 18.122 -13.440 -11.699 1.00 96.00 86 SER A CA 1
ATOM 641 C C . SER A 1 86 ? 19.126 -12.990 -10.647 1.00 96.00 86 SER A C 1
ATOM 643 O O . SER A 1 86 ? 20.165 -12.428 -11.002 1.00 96.00 86 SER A O 1
ATOM 645 N N . PHE A 1 87 ? 18.842 -13.228 -9.372 1.00 96.31 87 PHE A N 1
ATOM 646 C CA . PHE A 1 87 ? 19.761 -12.870 -8.304 1.00 96.31 87 PHE A CA 1
ATOM 647 C C . PHE A 1 87 ? 19.651 -13.785 -7.087 1.00 96.31 87 PHE A C 1
ATOM 649 O O . PHE A 1 87 ? 18.598 -14.354 -6.800 1.00 96.31 87 PHE A O 1
ATOM 656 N N . ILE A 1 88 ? 20.753 -13.842 -6.346 1.00 97.31 88 ILE A N 1
ATOM 657 C CA . ILE A 1 88 ? 20.797 -14.303 -4.960 1.00 97.31 88 ILE A CA 1
ATOM 658 C C . ILE A 1 88 ? 21.336 -13.139 -4.137 1.00 97.31 88 ILE A C 1
ATOM 660 O O . ILE A 1 88 ? 22.397 -12.602 -4.459 1.00 97.31 88 ILE A O 1
ATOM 664 N N . LEU A 1 89 ? 20.603 -12.739 -3.102 1.00 97.50 89 LEU A N 1
ATOM 665 C CA . LEU A 1 89 ? 20.963 -11.639 -2.210 1.00 97.50 89 LEU A CA 1
ATOM 666 C C . LEU A 1 89 ? 21.066 -12.149 -0.774 1.00 97.50 89 LEU A C 1
ATOM 668 O O . LEU A 1 89 ? 20.107 -12.694 -0.248 1.00 97.50 89 LEU A O 1
ATOM 672 N N . SER A 1 90 ? 22.195 -11.919 -0.118 1.00 97.38 90 SER A N 1
ATOM 673 C CA . SER A 1 90 ? 22.390 -12.182 1.306 1.00 97.38 90 SER A CA 1
ATOM 674 C C . SER A 1 90 ? 22.795 -10.887 1.993 1.00 97.38 90 SER A C 1
ATOM 676 O O . SER A 1 90 ? 23.906 -10.397 1.795 1.00 97.38 90 SER A O 1
ATOM 678 N N . ALA A 1 91 ? 21.885 -10.304 2.767 1.00 96.19 91 ALA A N 1
ATOM 679 C CA . ALA A 1 91 ? 22.147 -9.103 3.544 1.00 96.19 91 ALA A CA 1
ATOM 680 C C . ALA A 1 91 ? 22.535 -9.464 4.984 1.00 96.19 91 ALA A C 1
ATOM 682 O O . ALA A 1 91 ? 21.942 -10.357 5.599 1.00 96.19 91 ALA A O 1
ATOM 683 N N . LYS A 1 92 ? 23.511 -8.739 5.527 1.00 95.06 92 LYS A N 1
ATOM 684 C CA . LYS A 1 92 ? 23.826 -8.708 6.953 1.00 95.06 92 LYS A CA 1
ATOM 685 C C . LYS A 1 92 ? 23.372 -7.371 7.509 1.00 95.06 92 LYS A C 1
ATOM 687 O O . LYS A 1 92 ? 23.882 -6.334 7.103 1.00 95.06 92 LYS A O 1
ATOM 692 N N . VAL A 1 93 ? 22.384 -7.409 8.389 1.00 91.81 93 VAL A N 1
ATOM 693 C CA . VAL A 1 93 ? 21.760 -6.209 8.957 1.00 91.81 93 VAL A CA 1
ATOM 694 C C . VAL A 1 93 ? 21.757 -6.354 10.469 1.00 91.81 93 VAL A C 1
ATOM 696 O O . VAL A 1 93 ? 21.389 -7.421 10.979 1.00 91.81 93 VAL A O 1
ATOM 699 N N . LEU A 1 94 ? 22.171 -5.305 11.171 1.00 87.75 94 LEU A N 1
ATOM 700 C CA . LEU A 1 94 ? 22.109 -5.231 12.623 1.00 87.75 94 LEU A CA 1
ATOM 701 C C . LEU A 1 94 ? 20.656 -4.969 13.050 1.00 87.75 94 LEU A C 1
ATOM 703 O O . LEU A 1 94 ? 19.939 -4.201 12.414 1.00 87.75 94 LEU A O 1
ATOM 707 N N . ASP A 1 95 ? 20.196 -5.662 14.092 1.00 87.00 95 ASP A N 1
ATOM 708 C CA . ASP A 1 95 ? 18.828 -5.557 14.624 1.00 87.00 95 ASP A CA 1
ATOM 709 C C . ASP A 1 95 ? 17.705 -5.575 13.554 1.00 87.00 95 ASP A C 1
ATOM 711 O O . ASP A 1 95 ? 16.846 -4.681 13.507 1.00 87.00 95 ASP A O 1
ATOM 715 N N . PRO A 1 96 ? 17.666 -6.603 12.676 1.00 90.69 96 PRO A N 1
ATOM 716 C CA . PRO A 1 96 ? 16.735 -6.644 11.558 1.00 90.69 96 PRO A CA 1
ATOM 717 C C . PRO A 1 96 ? 15.282 -6.720 12.038 1.00 90.69 96 PRO A C 1
ATOM 719 O O . PRO A 1 96 ? 14.908 -7.571 12.848 1.00 90.69 96 PRO A O 1
ATOM 722 N N . GLN A 1 97 ? 14.439 -5.860 11.473 1.00 91.31 97 GLN A N 1
ATOM 723 C CA . GLN A 1 97 ? 13.008 -5.821 11.739 1.00 91.31 97 GLN A CA 1
ATOM 724 C C . GLN A 1 97 ? 12.273 -6.552 10.622 1.00 91.31 97 GLN A C 1
ATOM 726 O O . GLN A 1 97 ? 12.281 -6.107 9.472 1.00 91.31 97 GLN A O 1
ATOM 731 N N . PHE A 1 98 ? 11.624 -7.664 10.954 1.00 91.50 98 PHE A N 1
ATOM 732 C CA . PHE A 1 98 ? 10.857 -8.454 9.995 1.00 91.50 98 PHE A CA 1
ATOM 733 C C . PHE A 1 98 ? 9.351 -8.256 10.155 1.00 91.50 98 PHE A C 1
ATOM 735 O O . PHE A 1 98 ? 8.852 -7.921 11.230 1.00 91.50 98 PHE A O 1
ATOM 742 N N . GLN A 1 99 ? 8.619 -8.501 9.073 1.00 82.12 99 GLN A N 1
ATOM 743 C CA . GLN A 1 99 ? 7.174 -8.654 9.114 1.00 82.12 99 GLN A CA 1
ATOM 744 C C . GLN A 1 99 ? 6.805 -10.049 9.632 1.00 82.12 99 GLN A C 1
ATOM 746 O O . GLN A 1 99 ? 7.240 -11.061 9.080 1.00 82.12 99 GLN A O 1
ATOM 751 N N . GLY A 1 100 ? 5.969 -10.085 10.671 1.00 76.75 100 GLY A N 1
ATOM 752 C CA . GLY A 1 100 ? 5.416 -11.318 11.225 1.00 76.75 100 GLY A CA 1
ATOM 753 C C . GLY A 1 100 ? 6.441 -12.224 11.916 1.00 76.75 100 GLY A C 1
ATOM 754 O O . GLY A 1 100 ? 7.647 -11.983 11.923 1.00 76.75 100 GLY A O 1
ATOM 755 N N . GLN A 1 101 ? 5.941 -13.308 12.510 1.00 75.69 101 GLN A N 1
ATOM 756 C CA . GLN A 1 101 ? 6.768 -14.275 13.239 1.00 75.69 101 GLN A CA 1
ATOM 757 C C . GLN A 1 101 ? 7.622 -15.148 12.308 1.00 75.69 101 GLN A C 1
ATOM 759 O O . GLN A 1 101 ? 8.725 -15.549 12.673 1.00 75.69 101 GLN A O 1
ATOM 764 N N . ILE A 1 102 ? 7.124 -15.429 11.100 1.00 81.69 102 ILE A N 1
ATOM 765 C CA . ILE A 1 102 ? 7.805 -16.271 10.105 1.00 81.69 102 ILE A CA 1
ATOM 766 C C . ILE A 1 102 ? 8.952 -15.552 9.382 1.00 81.69 102 ILE A C 1
ATOM 768 O O . ILE A 1 102 ? 9.663 -16.182 8.608 1.00 81.69 102 ILE A O 1
ATOM 772 N N . LYS A 1 103 ? 9.158 -14.255 9.662 1.00 89.44 103 LYS A N 1
ATOM 773 C CA . LYS A 1 103 ? 10.254 -13.432 9.131 1.00 89.44 103 LYS A CA 1
ATOM 774 C C . LYS A 1 103 ? 10.348 -13.426 7.601 1.00 89.44 103 LYS A C 1
ATOM 776 O O . LYS A 1 103 ? 11.431 -13.378 7.031 1.00 89.44 103 LYS A O 1
ATOM 781 N N . GLU A 1 104 ? 9.199 -13.448 6.934 1.00 88.12 104 GLU A N 1
ATOM 782 C CA . GLU A 1 104 ? 9.114 -13.607 5.479 1.00 88.12 104 GLU A CA 1
ATOM 783 C C . GLU A 1 104 ? 9.572 -12.373 4.689 1.00 88.12 104 GLU A C 1
ATOM 785 O O . GLU A 1 104 ? 9.986 -12.505 3.534 1.00 88.12 104 GLU A O 1
ATOM 790 N N . ARG A 1 105 ? 9.506 -11.185 5.309 1.00 91.31 105 ARG A N 1
ATOM 791 C CA . ARG A 1 105 ? 9.823 -9.897 4.685 1.00 91.31 105 ARG A CA 1
ATOM 792 C C . ARG A 1 105 ? 10.614 -8.979 5.611 1.00 91.31 105 ARG A C 1
ATOM 794 O O . ARG A 1 105 ? 10.231 -8.799 6.766 1.00 91.31 105 ARG A O 1
ATOM 801 N N . LEU A 1 106 ? 11.673 -8.349 5.099 1.00 93.38 106 LEU A N 1
ATOM 802 C CA . LEU A 1 106 ? 12.439 -7.337 5.840 1.00 93.38 106 LEU A CA 1
ATOM 803 C C . LEU A 1 106 ? 11.787 -5.946 5.743 1.00 93.38 106 LEU A C 1
ATOM 805 O O . LEU A 1 106 ? 11.464 -5.490 4.644 1.00 93.38 106 LEU A O 1
ATOM 809 N N . ASN A 1 107 ? 11.670 -5.259 6.883 1.00 90.19 107 ASN A N 1
ATOM 810 C CA . ASN A 1 107 ? 11.118 -3.905 7.024 1.00 90.19 107 ASN A CA 1
ATOM 811 C C . ASN A 1 107 ? 12.137 -2.861 7.529 1.00 90.19 107 ASN A C 1
ATOM 813 O O . ASN A 1 107 ? 11.791 -1.681 7.626 1.00 90.19 107 ASN A O 1
ATOM 817 N N . SER A 1 108 ? 13.382 -3.250 7.834 1.00 87.62 108 SER A N 1
ATOM 818 C CA . SER A 1 108 ? 14.447 -2.316 8.235 1.00 87.62 108 SER A CA 1
ATOM 819 C C . SER A 1 108 ? 14.725 -1.298 7.131 1.00 87.62 108 SER A C 1
ATOM 821 O O . SER A 1 108 ? 15.199 -1.665 6.055 1.00 87.62 108 SER A O 1
ATOM 823 N N . ARG A 1 109 ? 14.433 -0.017 7.379 1.00 84.06 109 ARG A N 1
ATOM 824 C CA . ARG A 1 109 ? 14.541 1.048 6.365 1.00 84.06 109 ARG A CA 1
ATOM 825 C C . ARG A 1 109 ? 15.977 1.283 5.900 1.00 84.06 109 ARG A C 1
ATOM 827 O O . ARG A 1 109 ? 16.192 1.484 4.707 1.00 84.06 109 ARG A O 1
ATOM 834 N N . ASP A 1 110 ? 16.942 1.181 6.807 1.00 86.00 110 ASP A N 1
ATOM 835 C CA . ASP A 1 110 ? 18.356 1.435 6.507 1.00 86.00 110 ASP A CA 1
ATOM 836 C C . ASP A 1 110 ? 18.946 0.421 5.517 1.00 86.00 110 ASP A C 1
ATOM 838 O O . ASP A 1 110 ? 19.833 0.764 4.733 1.00 86.00 110 ASP A O 1
ATOM 842 N N . ALA A 1 111 ? 18.366 -0.783 5.442 1.00 89.19 111 ALA A N 1
ATOM 843 C CA . ALA A 1 111 ? 18.769 -1.808 4.484 1.00 89.19 111 ALA A CA 1
ATOM 844 C C . ALA A 1 111 ? 18.574 -1.375 3.018 1.00 89.19 111 ALA A C 1
ATOM 846 O O . ALA A 1 111 ? 19.314 -1.841 2.154 1.00 89.19 111 ALA A O 1
ATOM 847 N N . VAL A 1 112 ? 17.626 -0.469 2.721 1.00 90.75 112 VAL A N 1
ATOM 848 C CA . VAL A 1 112 ? 17.469 0.073 1.357 1.00 90.75 112 VAL A CA 1
ATOM 849 C C . VAL A 1 112 ? 18.714 0.870 0.977 1.00 90.75 112 VAL A C 1
ATOM 851 O O . VAL A 1 112 ? 19.325 0.601 -0.056 1.00 90.75 112 VAL A O 1
ATOM 854 N N . ARG A 1 113 ? 19.109 1.825 1.832 1.00 90.69 113 ARG A N 1
ATOM 855 C CA . ARG A 1 113 ? 20.251 2.718 1.591 1.00 90.69 113 ARG A CA 1
ATOM 856 C C . ARG A 1 113 ? 21.555 1.927 1.512 1.00 90.69 113 ARG A C 1
ATOM 858 O O . ARG A 1 113 ? 22.327 2.147 0.584 1.00 90.69 113 ARG A O 1
ATOM 865 N N . LEU A 1 114 ? 21.750 0.989 2.441 1.00 91.38 114 LEU A N 1
ATOM 866 C CA . LEU A 1 114 ? 22.934 0.133 2.520 1.00 91.38 114 LEU A CA 1
ATOM 867 C C . LEU A 1 114 ? 23.128 -0.679 1.232 1.00 91.38 114 LEU A C 1
ATOM 869 O O . LEU A 1 114 ? 24.146 -0.560 0.553 1.00 91.38 114 LEU A O 1
ATOM 873 N N . VAL A 1 115 ? 22.121 -1.477 0.857 1.00 94.75 115 VAL A N 1
ATOM 874 C CA . VAL A 1 115 ? 22.234 -2.375 -0.302 1.00 94.75 115 VAL A CA 1
ATOM 875 C C . VAL A 1 115 ? 22.246 -1.588 -1.614 1.00 94.75 115 VAL A C 1
ATOM 877 O O . VAL A 1 115 ? 22.995 -1.944 -2.525 1.00 94.75 115 VAL A O 1
ATOM 880 N N . SER A 1 116 ? 21.467 -0.506 -1.724 1.00 94.38 116 SER A N 1
ATOM 881 C CA . SER A 1 116 ? 21.452 0.355 -2.917 1.00 94.38 116 SER A CA 1
ATOM 882 C C . SER A 1 116 ? 22.816 0.991 -3.169 1.00 94.38 116 SER A C 1
ATOM 884 O O . SER A 1 116 ? 23.344 0.864 -4.274 1.00 94.38 116 SER A O 1
ATOM 886 N N . GLY A 1 117 ? 23.426 1.601 -2.146 1.00 91.56 117 GLY A N 1
ATOM 887 C CA . GLY A 1 117 ? 24.733 2.250 -2.267 1.00 91.56 117 GLY A CA 1
ATOM 888 C C . GLY A 1 117 ? 25.825 1.278 -2.710 1.00 91.56 117 GLY A C 1
ATOM 889 O O . GLY A 1 117 ? 26.485 1.506 -3.725 1.00 91.56 117 GLY A O 1
ATOM 890 N N . TYR A 1 118 ? 25.958 0.151 -2.009 1.00 94.12 118 TYR A N 1
ATOM 891 C CA . TYR A 1 118 ? 26.993 -0.840 -2.306 1.00 94.12 118 TYR A CA 1
ATOM 892 C C . TYR A 1 118 ? 26.799 -1.519 -3.666 1.00 94.12 118 TYR A C 1
ATOM 894 O O . TYR A 1 118 ? 27.757 -1.678 -4.427 1.00 94.12 118 TYR A O 1
ATOM 902 N N . SER A 1 119 ? 25.563 -1.896 -4.010 1.00 95.56 119 SER A N 1
ATOM 903 C CA . SER A 1 119 ? 25.289 -2.543 -5.300 1.00 95.56 119 SER A CA 1
ATOM 904 C C . SER A 1 119 ? 25.435 -1.596 -6.486 1.00 95.56 119 SER A C 1
ATOM 906 O O . SER A 1 119 ? 25.940 -2.019 -7.528 1.00 95.56 119 SER A O 1
ATOM 908 N N . LYS A 1 120 ? 25.062 -0.320 -6.324 1.00 95.69 120 LYS A N 1
ATOM 909 C CA . LYS A 1 120 ? 25.251 0.711 -7.346 1.00 95.69 120 LYS A CA 1
ATOM 910 C C . LYS A 1 120 ? 26.733 0.907 -7.650 1.00 95.69 120 LYS A C 1
ATOM 912 O O . LYS A 1 120 ? 27.133 0.700 -8.792 1.00 95.69 120 LYS A O 1
ATOM 917 N N . SER A 1 121 ? 27.535 1.257 -6.643 1.00 93.75 121 SER A N 1
ATOM 918 C CA . SER A 1 121 ? 28.958 1.574 -6.827 1.00 93.75 121 SER A CA 1
ATOM 919 C C . SER A 1 121 ? 29.727 0.403 -7.444 1.00 93.75 121 SER A C 1
ATOM 921 O O . SER A 1 121 ? 30.513 0.587 -8.372 1.00 93.75 121 SER A O 1
ATOM 923 N N . ALA A 1 122 ? 29.454 -0.822 -6.981 1.00 94.81 122 ALA A N 1
ATOM 924 C CA . ALA A 1 122 ? 30.088 -2.019 -7.523 1.00 94.81 122 ALA A CA 1
ATOM 925 C C . ALA A 1 122 ? 29.701 -2.284 -8.988 1.00 94.81 122 ALA A C 1
ATOM 927 O O . ALA A 1 122 ? 30.564 -2.628 -9.796 1.00 94.81 122 ALA A O 1
ATOM 928 N N . LEU A 1 123 ? 28.419 -2.128 -9.346 1.00 96.06 123 LEU A N 1
ATOM 929 C CA . LEU A 1 123 ? 27.978 -2.345 -10.724 1.00 96.06 123 LEU A CA 1
ATOM 930 C C . LEU A 1 123 ? 28.462 -1.229 -11.658 1.00 96.06 123 LEU A C 1
ATOM 932 O O . LEU A 1 123 ? 28.852 -1.527 -12.782 1.00 96.06 123 LEU A O 1
ATOM 936 N N . GLU A 1 124 ? 28.473 0.030 -11.216 1.00 95.81 124 GLU A N 1
ATOM 937 C CA . GLU A 1 124 ? 29.023 1.147 -11.997 1.00 95.81 124 GLU A CA 1
ATOM 938 C C . GLU A 1 124 ? 30.491 0.908 -12.345 1.00 95.81 124 GLU A C 1
ATOM 940 O O . GLU A 1 124 ? 30.873 1.045 -13.508 1.00 95.81 124 GLU A O 1
ATOM 945 N N . LEU A 1 125 ? 31.303 0.492 -11.368 1.00 95.62 125 LEU A N 1
ATOM 946 C CA . LEU A 1 125 ? 32.698 0.134 -11.613 1.00 95.62 125 LEU A CA 1
ATOM 947 C C . LEU A 1 125 ? 32.802 -1.001 -12.641 1.00 95.62 125 LEU A C 1
ATOM 949 O O . LEU A 1 125 ? 33.484 -0.857 -13.654 1.00 95.62 125 LEU A O 1
ATOM 953 N N . TRP A 1 126 ? 32.059 -2.091 -12.429 1.00 96.38 126 TRP A N 1
ATOM 954 C CA . TRP A 1 126 ? 32.109 -3.256 -13.312 1.00 96.38 126 TRP A CA 1
ATOM 955 C C . TRP A 1 126 ? 31.682 -2.932 -14.751 1.00 96.38 126 TRP A C 1
ATOM 957 O O . TRP A 1 126 ? 32.330 -3.378 -15.697 1.00 96.38 126 TRP A O 1
ATOM 967 N N . LEU A 1 127 ? 30.621 -2.136 -14.933 1.00 95.94 127 LEU A N 1
ATOM 968 C CA . LEU A 1 127 ? 30.127 -1.726 -16.253 1.00 95.94 127 LEU A CA 1
ATOM 969 C C . LEU A 1 127 ? 31.137 -0.846 -16.998 1.00 95.94 127 LEU A C 1
ATOM 971 O O . LEU A 1 127 ? 31.282 -0.990 -18.212 1.00 95.94 127 LEU A O 1
ATOM 975 N N . ASN A 1 128 ? 31.844 0.031 -16.282 1.00 92.38 128 ASN A N 1
ATOM 976 C CA . ASN A 1 128 ? 32.890 0.871 -16.864 1.00 92.38 128 ASN A CA 1
ATOM 977 C C . ASN A 1 128 ? 34.133 0.062 -17.264 1.00 92.38 128 ASN A C 1
ATOM 979 O O . ASN A 1 128 ? 34.758 0.371 -18.276 1.00 92.38 128 ASN A O 1
ATOM 983 N N . GLU A 1 129 ? 34.467 -0.998 -16.524 1.00 96.06 129 GLU A N 1
ATOM 984 C CA . GLU A 1 129 ? 35.539 -1.933 -16.895 1.00 96.06 129 GLU A CA 1
ATOM 985 C C . GLU A 1 129 ? 35.137 -2.858 -18.059 1.00 96.06 129 GLU A C 1
ATOM 987 O O . GLU A 1 129 ? 35.977 -3.253 -18.867 1.00 96.06 129 GLU A O 1
ATOM 992 N N . HIS A 1 130 ? 33.844 -3.177 -18.184 1.00 95.50 130 HIS A N 1
ATOM 993 C CA . HIS A 1 130 ? 33.308 -4.160 -19.131 1.00 95.50 130 HIS A CA 1
ATOM 994 C C . HIS A 1 130 ? 32.277 -3.542 -20.087 1.00 95.50 130 HIS A C 1
ATOM 996 O O . HIS A 1 130 ? 31.148 -4.027 -20.220 1.00 95.50 130 HIS A O 1
ATOM 1002 N N . VAL A 1 131 ? 32.679 -2.484 -20.796 1.00 95.12 131 VAL A N 1
ATOM 1003 C CA . VAL A 1 131 ? 31.790 -1.666 -21.643 1.00 95.12 131 VAL A CA 1
ATOM 1004 C C . VAL A 1 131 ? 30.986 -2.495 -22.655 1.00 95.12 131 VAL A C 1
ATOM 1006 O O . VAL A 1 131 ? 29.803 -2.226 -22.859 1.00 95.12 131 VAL A O 1
ATOM 1009 N N . ASP A 1 132 ? 31.575 -3.528 -23.265 1.00 95.56 132 ASP A N 1
ATOM 1010 C CA . ASP A 1 132 ? 30.877 -4.383 -24.240 1.00 95.56 132 ASP A CA 1
ATOM 1011 C C . ASP A 1 132 ? 29.699 -5.144 -23.619 1.00 95.56 132 ASP A C 1
ATOM 1013 O O . ASP A 1 132 ? 28.625 -5.253 -24.220 1.00 95.56 132 ASP A O 1
ATOM 1017 N N . TYR A 1 133 ? 29.870 -5.649 -22.396 1.00 94.88 133 TYR A N 1
ATOM 1018 C CA . TYR A 1 133 ? 28.785 -6.282 -21.649 1.00 94.88 133 TYR A CA 1
ATOM 1019 C C . TYR A 1 133 ? 27.774 -5.247 -21.162 1.00 94.88 133 TYR A C 1
ATOM 1021 O O . TYR A 1 133 ? 26.571 -5.502 -21.232 1.00 94.88 133 TYR A O 1
ATOM 1029 N N . GLY A 1 134 ? 28.235 -4.063 -20.752 1.00 94.94 134 GLY A N 1
ATOM 1030 C CA . GLY A 1 134 ? 27.355 -2.955 -20.389 1.00 94.94 134 GLY A CA 1
ATOM 1031 C C . GLY A 1 134 ? 26.451 -2.512 -21.541 1.00 94.94 134 GLY A C 1
ATOM 1032 O O . GLY A 1 134 ? 25.258 -2.296 -21.334 1.00 94.94 134 GLY A O 1
ATOM 1033 N N . ARG A 1 135 ? 26.966 -2.466 -22.777 1.00 95.44 135 ARG A N 1
ATOM 1034 C CA . ARG A 1 135 ? 26.161 -2.187 -23.981 1.00 95.44 135 ARG A CA 1
ATOM 1035 C C . ARG A 1 135 ? 25.119 -3.273 -24.243 1.00 95.44 135 ARG A C 1
ATOM 1037 O O . ARG A 1 135 ? 23.960 -2.943 -24.471 1.00 95.44 135 ARG A O 1
ATOM 1044 N N . LYS A 1 136 ? 25.490 -4.555 -24.135 1.00 96.00 136 LYS A N 1
ATOM 1045 C CA . LYS A 1 136 ? 24.533 -5.673 -24.267 1.00 96.00 136 LYS A CA 1
ATOM 1046 C C . LYS A 1 136 ? 23.426 -5.605 -23.214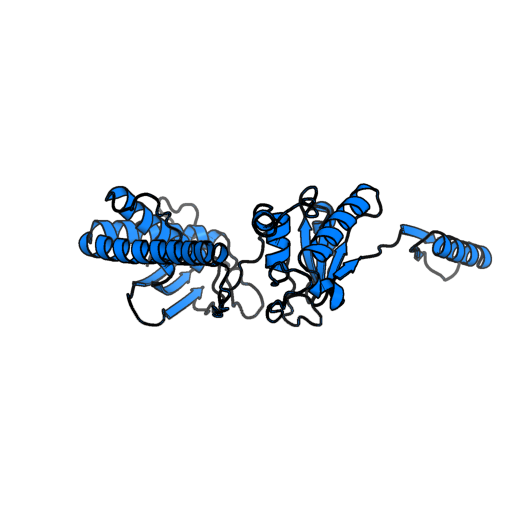 1.00 96.00 136 LYS A C 1
ATOM 1048 O O . LYS A 1 136 ? 22.256 -5.813 -23.530 1.00 96.00 136 LYS A O 1
ATOM 1053 N N . LEU A 1 137 ? 23.783 -5.288 -21.969 1.00 95.94 137 LEU A N 1
ATOM 1054 C CA . LEU A 1 137 ? 22.812 -5.104 -20.895 1.00 95.94 137 LEU A CA 1
ATOM 1055 C C . LEU A 1 137 ? 21.899 -3.903 -21.172 1.00 95.94 137 LEU A C 1
ATOM 1057 O O . LEU A 1 137 ? 20.682 -4.023 -21.044 1.00 95.94 137 LEU A O 1
ATOM 1061 N N . ALA A 1 138 ? 22.458 -2.771 -21.599 1.00 95.75 138 ALA A N 1
ATOM 1062 C CA . ALA A 1 138 ? 21.688 -1.596 -21.993 1.00 95.75 138 ALA A CA 1
ATOM 1063 C C . ALA A 1 138 ? 20.673 -1.923 -23.097 1.00 95.75 138 ALA A C 1
ATOM 1065 O O . ALA A 1 138 ? 19.495 -1.592 -22.955 1.00 95.75 138 ALA A O 1
ATOM 1066 N N . ASP A 1 139 ? 21.093 -2.633 -24.146 1.00 94.94 139 ASP A N 1
ATOM 1067 C CA . ASP A 1 139 ? 20.214 -3.070 -25.233 1.00 94.94 139 ASP A CA 1
ATOM 1068 C C . ASP A 1 139 ? 19.084 -3.972 -24.724 1.00 94.94 139 ASP A C 1
ATOM 1070 O O . ASP A 1 139 ? 17.919 -3.779 -25.091 1.00 94.94 139 ASP A O 1
ATOM 1074 N N . LEU A 1 140 ? 19.396 -4.919 -23.833 1.00 94.56 140 LEU A N 1
ATOM 1075 C CA . LEU A 1 140 ? 18.397 -5.783 -23.207 1.00 94.56 140 LEU A CA 1
ATOM 1076 C C . LEU A 1 140 ? 17.360 -4.964 -22.428 1.00 94.56 140 LEU A C 1
ATOM 1078 O O . LEU A 1 140 ? 16.157 -5.161 -22.611 1.00 94.56 140 LEU A O 1
ATOM 1082 N N . VAL A 1 141 ? 17.808 -4.024 -21.597 1.00 94.88 141 VAL A N 1
ATOM 1083 C CA . VAL A 1 141 ? 16.937 -3.169 -20.774 1.00 94.88 141 VAL A CA 1
ATOM 1084 C C . VAL A 1 141 ? 16.093 -2.236 -21.641 1.00 94.88 141 VAL A C 1
ATOM 1086 O O . VAL A 1 141 ? 14.885 -2.114 -21.433 1.00 94.88 141 VAL A O 1
ATOM 1089 N N . ILE A 1 142 ? 16.682 -1.627 -22.670 1.00 93.88 142 ILE A N 1
ATOM 1090 C CA . ILE A 1 142 ? 15.966 -0.787 -23.636 1.00 93.88 142 ILE A CA 1
ATOM 1091 C C . ILE A 1 142 ? 14.909 -1.609 -24.380 1.00 93.88 142 ILE A C 1
ATOM 1093 O O . ILE A 1 142 ? 13.781 -1.139 -24.560 1.00 93.88 142 ILE A O 1
ATOM 1097 N N . LYS A 1 143 ? 15.226 -2.846 -24.777 1.00 91.94 143 LYS A N 1
ATOM 1098 C CA . LYS A 1 143 ? 14.273 -3.771 -25.406 1.00 91.94 143 LYS A CA 1
ATOM 1099 C C . LYS A 1 143 ? 13.094 -4.064 -24.473 1.00 91.94 143 LYS A C 1
ATOM 1101 O O . LYS A 1 143 ? 11.956 -4.059 -24.947 1.00 91.94 143 LYS A O 1
ATOM 1106 N N . GLN A 1 144 ? 13.327 -4.231 -23.166 1.00 91.25 144 GLN A N 1
ATOM 1107 C CA . GLN A 1 144 ? 12.245 -4.366 -22.177 1.00 91.25 144 GLN A CA 1
ATOM 1108 C C . GLN A 1 144 ? 11.413 -3.081 -22.048 1.00 91.25 144 GLN A C 1
ATOM 1110 O O . GLN A 1 144 ? 10.186 -3.138 -22.153 1.00 91.25 144 GLN A O 1
ATOM 1115 N N . ALA A 1 145 ? 12.053 -1.914 -21.947 1.00 91.00 145 ALA A N 1
ATOM 1116 C CA . ALA A 1 145 ? 11.367 -0.622 -21.856 1.00 91.00 145 ALA A CA 1
ATOM 1117 C C . ALA A 1 145 ? 10.501 -0.327 -23.097 1.00 91.00 145 ALA A C 1
ATOM 1119 O O . ALA A 1 145 ? 9.358 0.141 -23.005 1.00 91.00 145 ALA A O 1
ATOM 1120 N N . GLN A 1 146 ? 11.007 -0.662 -24.286 1.00 89.75 146 GLN A N 1
ATOM 1121 C CA . GLN A 1 146 ? 10.262 -0.566 -25.539 1.00 89.75 146 GLN A CA 1
ATOM 1122 C C . GLN A 1 146 ? 9.131 -1.592 -25.610 1.00 89.75 146 GLN A C 1
ATOM 1124 O O . GLN A 1 146 ? 8.046 -1.253 -26.080 1.00 89.75 146 GLN A O 1
ATOM 1129 N N . ALA A 1 147 ? 9.340 -2.828 -25.147 1.00 85.62 147 ALA A N 1
ATOM 1130 C CA . ALA A 1 147 ? 8.286 -3.838 -25.080 1.00 85.62 147 ALA A CA 1
ATOM 1131 C C . ALA A 1 147 ? 7.150 -3.400 -24.144 1.00 85.62 147 ALA A C 1
ATOM 1133 O O . ALA A 1 147 ? 5.981 -3.528 -24.516 1.00 85.62 147 ALA A O 1
ATOM 1134 N N . ARG A 1 148 ? 7.477 -2.797 -22.993 1.00 86.06 148 ARG A N 1
ATOM 1135 C CA . ARG A 1 148 ? 6.513 -2.177 -22.072 1.00 86.06 148 ARG A CA 1
ATOM 1136 C C . ARG A 1 148 ? 5.747 -1.039 -22.747 1.00 86.06 148 ARG A C 1
ATOM 1138 O O . ARG A 1 148 ? 4.518 -1.040 -22.736 1.00 86.06 148 ARG A O 1
ATOM 1145 N N . THR A 1 149 ? 6.449 -0.134 -23.426 1.00 78.50 149 THR A N 1
ATOM 1146 C CA . THR A 1 149 ? 5.829 0.994 -24.150 1.00 78.50 149 THR A CA 1
ATOM 1147 C C . THR A 1 149 ? 4.928 0.520 -25.294 1.00 78.50 149 THR A C 1
ATOM 1149 O O . THR A 1 149 ? 3.807 0.995 -25.442 1.00 78.50 149 THR A O 1
ATOM 1152 N N . ARG A 1 150 ? 5.366 -0.470 -26.082 1.00 73.00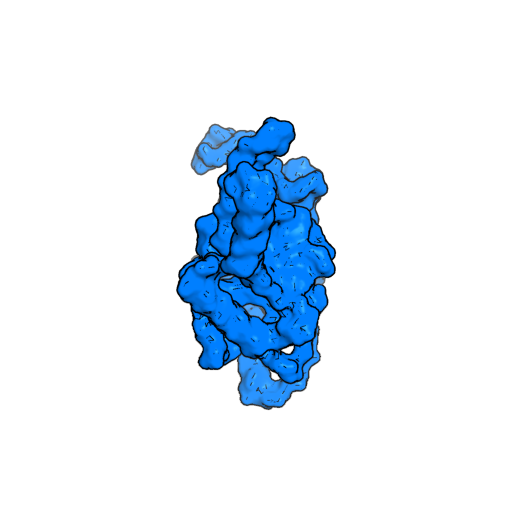 150 ARG A N 1
ATOM 1153 C CA . ARG A 1 150 ? 4.579 -1.071 -27.173 1.00 73.00 150 ARG A CA 1
ATOM 1154 C C . ARG A 1 150 ? 3.387 -1.868 -26.655 1.00 73.00 150 ARG A C 1
ATOM 1156 O O . ARG A 1 150 ? 2.352 -1.890 -27.316 1.00 73.00 150 ARG A O 1
ATOM 1163 N N . ALA A 1 151 ? 3.514 -2.531 -25.506 1.00 59.62 151 ALA A N 1
ATOM 1164 C CA . ALA A 1 151 ? 2.387 -3.172 -24.840 1.00 59.62 151 ALA A CA 1
ATOM 1165 C C . ALA A 1 151 ? 1.360 -2.122 -24.389 1.00 59.62 151 ALA A C 1
ATOM 1167 O O . ALA A 1 151 ? 0.177 -2.319 -24.647 1.00 59.62 151 ALA A O 1
ATOM 1168 N N . GLY A 1 152 ? 1.808 -0.987 -23.841 1.00 58.56 152 GLY A N 1
ATOM 1169 C CA . GLY A 1 152 ? 0.954 0.170 -23.544 1.00 58.56 152 GLY A CA 1
ATOM 1170 C C . GLY A 1 152 ? 0.269 0.746 -24.791 1.00 58.56 152 GLY A C 1
ATOM 1171 O O . GLY A 1 152 ? -0.949 0.876 -24.826 1.00 58.56 152 GLY A O 1
ATOM 1172 N N . GLN A 1 153 ? 1.012 0.965 -25.880 1.00 51.53 153 GLN A N 1
ATOM 1173 C CA . GLN A 1 153 ? 0.466 1.498 -27.138 1.00 51.53 153 GLN A CA 1
ATOM 1174 C C . GLN A 1 153 ? -0.449 0.515 -27.885 1.00 51.53 153 GLN A C 1
ATOM 1176 O O . GLN A 1 153 ? -1.381 0.935 -28.567 1.00 51.53 153 GLN A O 1
ATOM 1181 N N . LYS A 1 154 ? -0.220 -0.803 -27.791 1.00 42.56 154 LYS A N 1
ATOM 1182 C CA . LYS A 1 154 ? -1.157 -1.813 -28.320 1.00 42.56 154 LYS A CA 1
ATOM 1183 C C . LYS A 1 154 ? -2.452 -1.853 -27.514 1.00 42.56 154 LYS A C 1
ATOM 1185 O O . LYS A 1 154 ? -3.488 -2.160 -28.098 1.00 42.56 154 LYS A O 1
ATOM 1190 N N . VAL A 1 155 ? -2.409 -1.539 -26.220 1.00 44.47 155 VAL A N 1
ATOM 1191 C CA . VAL A 1 155 ? -3.615 -1.342 -25.406 1.00 44.47 155 VAL A CA 1
ATOM 1192 C C . VAL A 1 155 ? -4.342 -0.067 -25.854 1.00 44.47 155 VAL A C 1
ATOM 1194 O O . VAL A 1 155 ? -5.543 -0.126 -26.092 1.00 44.47 155 VAL A O 1
ATOM 1197 N N . GLU A 1 156 ? -3.636 1.035 -26.123 1.00 41.84 156 GLU A N 1
ATOM 1198 C CA . GLU A 1 156 ? -4.242 2.280 -26.636 1.00 41.84 156 GLU A CA 1
ATOM 1199 C C . GLU A 1 156 ? -4.804 2.167 -28.073 1.00 41.84 156 GLU A C 1
ATOM 1201 O O . GLU A 1 156 ? -5.926 2.597 -28.328 1.00 41.84 156 GLU A O 1
ATOM 1206 N N . LYS A 1 157 ? -4.104 1.523 -29.022 1.00 35.44 157 LYS A N 1
ATOM 1207 C CA . LYS A 1 157 ? -4.611 1.310 -30.401 1.00 35.44 157 LYS A CA 1
ATOM 1208 C C . LYS A 1 157 ? -5.724 0.259 -30.503 1.00 35.44 157 LYS A C 1
ATOM 1210 O O . LYS A 1 157 ? -6.519 0.303 -31.441 1.00 35.44 157 LYS A O 1
ATOM 1215 N N . LYS A 1 158 ? -5.811 -0.688 -29.562 1.00 33.62 158 LYS A N 1
ATOM 1216 C CA . LYS A 1 158 ? -6.966 -1.602 -29.466 1.00 33.62 158 LYS A CA 1
ATOM 1217 C C . LYS A 1 158 ? -8.183 -0.934 -28.816 1.00 33.62 158 LYS A C 1
ATOM 1219 O O . LYS A 1 158 ? -9.300 -1.327 -29.138 1.00 33.62 158 LYS A O 1
ATOM 1224 N N . LYS A 1 159 ? -7.994 0.103 -27.987 1.00 36.94 159 LYS A N 1
ATOM 1225 C CA . LYS A 1 159 ? -9.088 0.951 -27.478 1.00 36.94 159 LYS A CA 1
ATOM 1226 C C . LYS A 1 159 ? -9.748 1.791 -28.587 1.00 36.94 159 LYS A C 1
ATOM 1228 O O . LYS A 1 159 ? -10.954 1.990 -28.535 1.00 36.94 159 LYS A O 1
ATOM 1233 N N . SER A 1 160 ? -9.012 2.209 -29.625 1.00 36.66 160 SER A N 1
ATOM 1234 C CA . SER A 1 160 ? -9.558 3.027 -30.729 1.00 36.66 160 SER A CA 1
ATOM 1235 C C . SER A 1 160 ? -10.184 2.251 -31.899 1.00 36.66 160 SER A C 1
ATOM 1237 O O . SER A 1 160 ? -10.763 2.869 -32.787 1.00 36.66 160 SER A O 1
ATOM 1239 N N . SER A 1 161 ? -10.087 0.916 -31.930 1.00 32.88 161 SER A N 1
ATOM 1240 C CA . SER A 1 161 ? -10.552 0.087 -33.060 1.00 32.88 161 SER A CA 1
ATOM 1241 C C . SER A 1 161 ? -11.643 -0.936 -32.714 1.00 32.88 161 SER A C 1
ATOM 1243 O O . SER A 1 161 ? -11.969 -1.781 -33.540 1.00 32.88 161 SER A O 1
ATOM 1245 N N . GLY A 1 162 ? -12.256 -0.860 -31.527 1.00 35.72 162 GLY A N 1
ATOM 1246 C CA . GLY A 1 162 ? -13.530 -1.538 -31.235 1.00 35.72 162 GLY A CA 1
ATOM 1247 C C . GLY A 1 162 ? -13.521 -3.074 -31.213 1.00 35.72 162 GLY A C 1
ATOM 1248 O O . GLY A 1 162 ? -14.576 -3.675 -31.046 1.00 35.72 162 GLY A O 1
ATOM 1249 N N . VAL A 1 163 ? -12.368 -3.740 -31.332 1.00 32.44 163 VAL A N 1
ATOM 1250 C CA . VAL A 1 163 ? -12.294 -5.208 -31.271 1.00 32.44 163 VAL A CA 1
ATOM 1251 C C . VAL A 1 163 ? -11.712 -5.640 -29.929 1.00 32.44 163 VAL A C 1
ATOM 1253 O O . VAL A 1 163 ? -10.504 -5.840 -29.767 1.00 32.44 163 VAL A O 1
ATOM 1256 N N . GLN A 1 164 ? -12.604 -5.798 -28.949 1.00 36.72 164 GLN A N 1
ATOM 1257 C CA . GLN A 1 164 ? -12.328 -6.532 -27.719 1.00 36.72 164 GLN A CA 1
ATOM 1258 C C . GLN A 1 164 ? -12.031 -7.997 -28.066 1.00 36.72 164 GLN A C 1
ATOM 1260 O O . GLN A 1 164 ? -12.924 -8.793 -28.340 1.00 36.72 164 GLN A O 1
ATOM 1265 N N . LYS A 1 165 ? -10.754 -8.374 -28.010 1.00 31.23 165 LYS A N 1
ATOM 1266 C CA . LYS A 1 165 ? -10.368 -9.736 -27.641 1.00 31.23 165 LYS A CA 1
ATOM 1267 C C . LYS A 1 165 ? -9.601 -9.653 -26.336 1.00 31.23 165 LYS A C 1
ATOM 1269 O O . LYS A 1 165 ? -8.447 -9.223 -26.299 1.00 31.23 165 LYS A O 1
ATOM 1274 N N . VAL A 1 166 ? -10.321 -10.015 -25.280 1.00 42.16 166 VAL A N 1
ATOM 1275 C CA . VAL A 1 166 ? -9.842 -10.256 -23.923 1.00 42.16 166 VAL A CA 1
ATOM 1276 C C . VAL A 1 166 ? -8.859 -11.422 -23.982 1.00 42.16 166 VAL A C 1
ATOM 1278 O O . VAL A 1 166 ? -9.235 -12.581 -23.845 1.00 42.16 166 VAL A O 1
ATOM 1281 N N . GLU A 1 167 ? -7.585 -11.127 -24.219 1.00 31.38 167 GLU A N 1
ATOM 1282 C CA . GLU A 1 167 ? -6.517 -12.059 -23.875 1.00 31.38 167 GLU A CA 1
ATOM 1283 C C . GLU A 1 167 ? -5.953 -11.646 -22.525 1.00 31.38 167 GLU A C 1
ATOM 1285 O O . GLU A 1 167 ? -5.141 -10.729 -22.395 1.00 31.38 167 GLU A O 1
ATOM 1290 N N . LYS A 1 168 ? -6.484 -12.351 -21.522 1.00 43.03 168 LYS A N 1
ATOM 1291 C CA . LYS A 1 168 ? -6.018 -12.467 -20.146 1.00 43.03 168 LYS A CA 1
ATOM 1292 C C . LYS A 1 168 ? -4.489 -12.397 -20.075 1.00 43.03 168 LYS A C 1
ATOM 1294 O O . LYS A 1 168 ? -3.808 -13.398 -20.290 1.00 43.03 168 LYS A O 1
ATOM 1299 N N . LYS A 1 169 ? -3.940 -11.247 -19.685 1.00 35.31 169 LYS A N 1
ATOM 1300 C CA . LYS A 1 169 ? -2.645 -11.240 -19.004 1.00 35.31 169 LYS A CA 1
ATOM 1301 C C . LYS A 1 169 ? -2.927 -11.517 -17.538 1.00 35.31 169 LYS A C 1
ATOM 1303 O O . LYS A 1 169 ? -3.430 -10.652 -16.836 1.00 35.31 169 LYS A O 1
ATOM 1308 N N . LYS A 1 170 ? -2.620 -12.742 -17.109 1.00 33.56 170 LYS A N 1
ATOM 1309 C CA . LYS A 1 170 ? -2.478 -13.099 -15.696 1.00 33.56 170 LYS A CA 1
ATOM 1310 C C . LYS A 1 170 ? -1.454 -12.144 -15.078 1.00 33.56 170 LYS A C 1
ATOM 1312 O O . LYS A 1 170 ? -0.253 -12.314 -15.276 1.00 33.56 170 LYS A O 1
ATOM 1317 N N . SER A 1 171 ? -1.926 -11.109 -14.397 1.00 33.47 171 SER A N 1
ATOM 1318 C CA . SER A 1 171 ? -1.104 -10.222 -13.586 1.00 33.47 171 SER A CA 1
ATOM 1319 C C . SER A 1 171 ? -0.820 -10.919 -12.259 1.00 33.47 171 SER A C 1
ATOM 1321 O O . SER A 1 171 ? -1.462 -10.651 -11.254 1.00 33.47 171 SER A O 1
ATOM 1323 N N . SER A 1 172 ? 0.167 -11.813 -12.239 1.00 36.22 172 SER A N 1
ATOM 1324 C CA . SER A 1 172 ? 0.780 -12.287 -10.990 1.00 36.22 172 SER A CA 1
ATOM 1325 C C . SER A 1 172 ? 1.780 -11.262 -10.427 1.00 36.22 172 SER A C 1
ATOM 1327 O O . SER A 1 172 ? 2.805 -11.627 -9.859 1.00 36.22 172 SER A O 1
ATOM 1329 N N . GLY A 1 173 ? 1.538 -9.969 -10.654 1.00 35.25 173 GLY A N 1
ATOM 1330 C CA . GLY A 1 173 ? 2.317 -8.892 -10.062 1.00 35.25 173 GLY A CA 1
ATOM 1331 C C . GLY A 1 173 ? 1.632 -8.492 -8.772 1.00 35.25 173 GLY A C 1
ATOM 1332 O O . GLY A 1 173 ? 0.532 -7.954 -8.832 1.00 35.25 173 GLY A O 1
ATOM 1333 N N . VAL A 1 174 ? 2.261 -8.776 -7.632 1.00 40.59 174 VAL A N 1
ATOM 1334 C CA . VAL A 1 174 ? 1.851 -8.246 -6.328 1.00 40.59 174 VAL A CA 1
ATOM 1335 C C . VAL A 1 174 ? 1.656 -6.740 -6.491 1.00 40.59 174 VAL A C 1
ATOM 1337 O O . VAL A 1 174 ? 2.620 -6.013 -6.742 1.00 40.59 174 VAL A O 1
ATOM 1340 N N . ALA A 1 175 ? 0.404 -6.286 -6.438 1.00 53.03 175 ALA A N 1
ATOM 1341 C CA . ALA A 1 175 ? 0.093 -4.871 -6.479 1.00 53.03 175 ALA A CA 1
ATOM 1342 C C . ALA A 1 175 ? 0.775 -4.224 -5.270 1.00 53.03 175 ALA A C 1
ATOM 1344 O O . ALA A 1 175 ? 0.572 -4.646 -4.130 1.00 53.03 175 ALA A O 1
ATOM 1345 N N . VAL A 1 176 ? 1.653 -3.251 -5.520 1.00 65.44 176 VAL A N 1
ATOM 1346 C CA . VAL A 1 176 ? 2.280 -2.487 -4.442 1.00 65.44 176 VAL A CA 1
ATOM 1347 C C . VAL A 1 176 ? 1.164 -1.718 -3.756 1.00 65.44 176 VAL A C 1
ATOM 1349 O O . VAL A 1 176 ? 0.559 -0.837 -4.360 1.00 65.44 176 VAL A O 1
ATOM 1352 N N . LEU A 1 177 ? 0.864 -2.096 -2.516 1.00 82.94 177 LEU A N 1
ATOM 1353 C CA . LEU A 1 177 ? -0.193 -1.465 -1.742 1.00 82.94 177 LEU A CA 1
ATOM 1354 C C . LEU A 1 177 ? 0.132 0.015 -1.490 1.00 82.94 177 LEU A C 1
ATOM 1356 O O . LEU A 1 177 ? 1.312 0.360 -1.349 1.00 82.94 177 LEU A O 1
ATOM 1360 N N . PRO A 1 178 ? -0.882 0.894 -1.396 1.00 83.06 178 PRO A N 1
ATOM 1361 C CA . PRO A 1 178 ? -0.662 2.307 -1.117 1.00 83.06 178 PRO A CA 1
ATOM 1362 C C . PRO A 1 178 ? 0.135 2.496 0.175 1.00 83.06 178 PRO A C 1
ATOM 1364 O O . PRO A 1 178 ? -0.201 1.914 1.202 1.00 83.06 178 PRO A O 1
ATOM 1367 N N . GLY A 1 179 ? 1.153 3.360 0.170 1.00 80.31 179 GLY A N 1
ATOM 1368 C CA . GLY A 1 179 ? 2.021 3.557 1.343 1.00 80.31 179 GLY A CA 1
ATOM 1369 C C . GLY A 1 179 ? 1.306 4.103 2.588 1.00 80.31 179 GLY A C 1
ATOM 1370 O O . GLY A 1 179 ? 1.832 4.002 3.694 1.00 80.31 179 GLY A O 1
ATOM 1371 N N . LYS A 1 180 ? 0.106 4.672 2.416 1.00 87.31 180 LYS A N 1
ATOM 1372 C CA . LYS A 1 180 ? -0.755 5.161 3.503 1.00 87.31 180 LYS A CA 1
ATOM 1373 C C . LYS A 1 180 ? -1.700 4.088 4.065 1.00 87.31 180 LYS A C 1
ATOM 1375 O O . LYS A 1 180 ? -2.261 4.285 5.140 1.00 87.31 180 LYS A O 1
ATOM 1380 N N . LEU A 1 181 ? -1.871 2.963 3.363 1.00 92.81 181 LEU A N 1
ATOM 1381 C CA . LEU A 1 181 ? -2.687 1.842 3.820 1.00 92.81 181 LEU A CA 1
ATOM 1382 C C . LEU A 1 181 ? -2.019 1.191 5.032 1.00 92.81 181 LEU A C 1
ATOM 1384 O O . LEU A 1 181 ? -0.880 0.730 4.967 1.00 92.81 181 LEU A O 1
ATOM 1388 N N . THR A 1 182 ? -2.754 1.104 6.134 1.00 93.88 182 THR A N 1
ATOM 1389 C CA . THR A 1 182 ? -2.393 0.219 7.238 1.00 93.88 182 THR A CA 1
ATOM 1390 C C . THR A 1 182 ? -3.191 -1.068 7.080 1.00 93.88 182 THR A C 1
ATOM 1392 O O . THR A 1 182 ? -4.391 -1.091 7.332 1.00 93.88 182 THR A O 1
ATOM 1395 N N . ASP A 1 183 ? -2.534 -2.138 6.651 1.00 93.94 183 ASP A N 1
ATOM 1396 C CA . ASP A 1 183 ? -3.198 -3.392 6.284 1.00 93.94 183 ASP A CA 1
ATOM 1397 C C . ASP A 1 183 ? -3.553 -4.283 7.489 1.00 93.94 183 ASP A C 1
ATOM 1399 O O . ASP A 1 183 ? -3.071 -4.034 8.603 1.00 93.94 183 ASP A O 1
ATOM 1403 N N . CYS A 1 184 ? -4.413 -5.284 7.285 1.00 90.56 184 CYS A N 1
ATOM 1404 C CA . CYS A 1 184 ? -4.711 -6.339 8.260 1.00 90.56 184 CYS A CA 1
ATOM 1405 C C . CYS A 1 184 ? -3.792 -7.563 8.085 1.00 90.56 184 CYS A C 1
ATOM 1407 O O . CYS A 1 184 ? -3.125 -7.708 7.064 1.00 90.56 184 CYS A O 1
ATOM 1409 N N . GLU A 1 185 ? -3.720 -8.430 9.098 1.00 87.56 185 GLU A N 1
ATOM 1410 C CA . GLU A 1 185 ? -2.841 -9.616 9.095 1.00 87.56 185 GLU A CA 1
ATOM 1411 C C . GLU A 1 185 ? -3.467 -10.815 8.351 1.00 87.56 185 GLU A C 1
ATOM 1413 O O . GLU A 1 185 ? -2.758 -11.606 7.726 1.00 87.56 185 GLU A O 1
ATOM 1418 N N . SER A 1 186 ? -4.794 -10.932 8.388 1.00 87.12 186 SER A N 1
ATOM 1419 C CA . SER A 1 186 ? -5.575 -11.994 7.756 1.00 87.12 186 SER A CA 1
ATOM 1420 C C . SER A 1 186 ? -5.582 -11.887 6.229 1.00 87.12 186 SER A C 1
ATOM 1422 O O . SER A 1 186 ? -5.628 -10.799 5.653 1.00 87.12 186 SER A O 1
ATOM 1424 N N . GLN A 1 187 ? -5.605 -13.048 5.574 1.00 85.94 187 GLN A N 1
ATOM 1425 C CA . GLN A 1 187 ? -5.786 -13.198 4.125 1.00 85.94 187 GLN A CA 1
ATOM 1426 C C . GLN A 1 187 ? -7.204 -13.664 3.749 1.00 85.94 187 GLN A C 1
ATOM 1428 O O . GLN A 1 187 ? -7.492 -13.852 2.570 1.00 85.94 187 GLN A O 1
ATOM 1433 N N . ASP A 1 188 ? -8.088 -13.879 4.729 1.00 89.44 188 ASP A N 1
ATOM 1434 C CA . ASP A 1 188 ? -9.467 -14.294 4.475 1.00 89.44 188 ASP A CA 1
ATOM 1435 C C . ASP A 1 188 ? -10.338 -13.090 4.095 1.00 89.44 188 ASP A C 1
ATOM 1437 O O . ASP A 1 188 ? -10.809 -12.336 4.951 1.00 89.44 188 ASP A O 1
ATOM 1441 N N . THR A 1 189 ? -10.598 -12.937 2.795 1.00 90.06 189 THR A N 1
ATOM 1442 C CA . THR A 1 189 ? -11.468 -11.888 2.251 1.00 90.06 189 THR A CA 1
ATOM 1443 C C . THR A 1 189 ? -12.842 -11.856 2.928 1.00 90.06 189 THR A C 1
ATOM 1445 O O . THR A 1 189 ? -13.387 -10.771 3.103 1.00 90.06 189 THR A O 1
ATOM 1448 N N . GLY A 1 190 ? -13.412 -12.995 3.342 1.00 91.19 190 GLY A N 1
ATOM 1449 C CA . GLY A 1 190 ? -14.741 -13.042 3.965 1.00 91.19 190 GLY A CA 1
ATOM 1450 C C . GLY A 1 190 ? -14.806 -12.374 5.343 1.00 91.19 190 GLY A C 1
ATOM 1451 O O . GLY A 1 190 ? -15.865 -11.886 5.742 1.00 91.19 190 GLY A O 1
ATOM 1452 N N . LEU A 1 191 ? -13.673 -12.320 6.046 1.00 92.25 191 LEU A N 1
ATOM 1453 C CA . LEU A 1 191 ? -13.530 -11.668 7.351 1.00 92.25 191 LEU A CA 1
ATOM 1454 C C . LEU A 1 191 ? -12.982 -10.247 7.235 1.00 92.25 191 LEU A C 1
ATOM 1456 O O . LEU A 1 191 ? -13.295 -9.396 8.066 1.00 92.25 191 LEU A O 1
ATOM 1460 N N . ASN A 1 192 ? -12.157 -10.005 6.221 1.00 96.94 192 ASN A N 1
ATOM 1461 C CA . ASN A 1 192 ? -11.390 -8.782 6.094 1.00 96.94 192 ASN A CA 1
ATOM 1462 C C . ASN A 1 192 ? -12.271 -7.557 5.804 1.00 96.94 192 ASN A C 1
ATOM 1464 O O . ASN A 1 192 ? -13.109 -7.545 4.897 1.00 96.94 192 ASN A O 1
ATOM 1468 N N . GLU A 1 193 ? -12.010 -6.482 6.541 1.00 97.81 193 GLU A N 1
ATOM 1469 C CA . GLU A 1 193 ? -12.698 -5.199 6.437 1.00 97.81 193 GLU A CA 1
ATOM 1470 C C . GLU A 1 193 ? -11.669 -4.101 6.161 1.00 97.81 193 GLU A C 1
ATOM 1472 O O . GLU A 1 193 ? -10.607 -4.078 6.778 1.00 97.81 193 GLU A O 1
ATOM 1477 N N . ILE A 1 194 ? -11.977 -3.157 5.275 1.00 97.38 194 ILE A N 1
ATOM 1478 C CA . ILE A 1 194 ? -11.187 -1.934 5.095 1.00 97.38 194 ILE A CA 1
ATOM 1479 C C . ILE A 1 194 ? -12.022 -0.718 5.474 1.00 97.38 194 ILE A C 1
ATOM 1481 O O . ILE A 1 194 ? -13.147 -0.567 5.008 1.00 97.38 194 ILE A O 1
ATOM 1485 N N . PHE A 1 195 ? -11.459 0.166 6.292 1.00 97.56 195 PHE A N 1
ATOM 1486 C CA . PHE A 1 195 ? -12.064 1.436 6.673 1.00 97.56 195 PHE A CA 1
ATOM 1487 C C . PHE A 1 195 ? -11.430 2.573 5.878 1.00 97.56 195 PHE A C 1
ATOM 1489 O O . PHE A 1 195 ? -10.234 2.844 6.009 1.00 97.56 195 PHE A O 1
ATOM 1496 N N . LEU A 1 196 ? -12.245 3.239 5.065 1.00 96.50 196 LEU A N 1
ATOM 1497 C CA . LEU A 1 196 ? -11.900 4.489 4.398 1.00 96.50 196 LEU A CA 1
ATOM 1498 C C . LEU A 1 196 ? -12.200 5.628 5.367 1.00 96.50 196 LEU A C 1
ATOM 1500 O O . LEU A 1 196 ? -13.362 5.826 5.720 1.00 96.50 196 LEU A O 1
ATOM 1504 N N . VAL A 1 197 ? -11.161 6.328 5.817 1.00 93.94 197 VAL A N 1
ATOM 1505 C CA . VAL A 1 197 ? -11.265 7.328 6.892 1.00 93.94 197 VAL A CA 1
ATOM 1506 C C . VAL A 1 197 ? -10.887 8.719 6.407 1.00 93.94 197 VAL A C 1
ATOM 1508 O O . VAL A 1 197 ? -9.976 8.880 5.592 1.00 93.94 197 VAL A O 1
ATOM 1511 N N . GLU A 1 198 ? -11.580 9.728 6.924 1.00 89.31 198 GLU A N 1
ATOM 1512 C CA . GLU A 1 198 ? -11.316 11.130 6.614 1.00 89.31 198 GLU A CA 1
ATOM 1513 C C . GLU A 1 198 ? -10.063 11.640 7.346 1.00 89.31 198 GLU A C 1
ATOM 1515 O O . GLU A 1 198 ? -10.051 11.856 8.557 1.00 89.31 198 GLU A O 1
ATOM 1520 N N . GLY A 1 199 ? -8.980 11.848 6.596 1.00 85.75 199 GLY A N 1
ATOM 1521 C CA . GLY A 1 199 ? -7.750 12.446 7.101 1.00 85.75 199 GLY A CA 1
ATOM 1522 C C . GLY A 1 199 ? -6.889 11.544 7.993 1.00 85.75 199 GLY A C 1
ATOM 1523 O O . GLY A 1 199 ? -7.269 10.469 8.459 1.00 85.75 199 GLY A O 1
ATOM 1524 N N . ASP A 1 200 ? -5.670 12.022 8.254 1.00 84.00 200 ASP A N 1
ATOM 1525 C CA . ASP A 1 200 ? -4.682 11.298 9.062 1.00 84.00 200 ASP A CA 1
ATOM 1526 C C . ASP A 1 200 ? -5.055 11.283 10.559 1.00 84.00 200 ASP A C 1
ATOM 1528 O O . ASP A 1 200 ? -4.644 10.378 11.284 1.00 84.00 200 ASP A O 1
ATOM 1532 N N . SER A 1 201 ? -5.855 12.255 11.022 1.00 84.00 201 SER A N 1
ATOM 1533 C CA . SER A 1 201 ? -6.313 12.346 12.417 1.00 84.00 201 SER A CA 1
ATOM 1534 C C . SER A 1 201 ? -7.245 11.184 12.773 1.00 84.00 201 SER A C 1
ATOM 1536 O O . SER A 1 201 ? -6.911 10.359 13.628 1.00 84.00 201 SER A O 1
ATOM 1538 N N . ALA A 1 202 ? -8.362 11.048 12.045 1.00 85.94 202 ALA A N 1
ATOM 1539 C CA . ALA A 1 202 ? -9.277 9.923 12.217 1.00 85.94 202 ALA A CA 1
ATOM 1540 C C . ALA A 1 202 ? -8.579 8.593 11.900 1.00 85.94 202 ALA A C 1
ATOM 1542 O O . ALA A 1 202 ? -8.786 7.603 12.604 1.00 85.94 202 ALA A O 1
ATOM 1543 N N . GLY A 1 203 ? -7.675 8.574 10.910 1.00 89.31 203 GLY A N 1
ATOM 1544 C CA . GLY A 1 203 ? -6.856 7.403 10.601 1.00 89.31 203 GLY A CA 1
ATOM 1545 C C . GLY A 1 203 ? -5.939 6.954 11.735 1.00 89.31 203 GLY A C 1
ATOM 1546 O O . GLY A 1 203 ? -5.813 5.750 11.963 1.00 89.31 203 GLY A O 1
ATOM 1547 N N . GLY A 1 204 ? -5.355 7.880 12.497 1.00 90.62 204 GLY A N 1
ATOM 1548 C CA . GLY A 1 204 ? -4.570 7.562 13.690 1.00 90.62 204 GLY A CA 1
ATOM 1549 C C . GLY A 1 204 ? -5.416 6.889 14.772 1.00 90.62 204 GLY A C 1
ATOM 1550 O O . GLY A 1 204 ? -5.047 5.825 15.275 1.00 90.62 204 GLY A O 1
ATOM 1551 N N . SER A 1 205 ? -6.582 7.460 15.085 1.00 91.12 205 SER A N 1
ATOM 1552 C CA . SER A 1 205 ? -7.522 6.891 16.060 1.00 91.12 205 SER A CA 1
ATOM 1553 C C . SER A 1 205 ? -8.063 5.530 15.620 1.00 91.12 205 SER A C 1
ATOM 1555 O O . SER A 1 205 ? -8.043 4.580 16.406 1.00 91.12 205 SER A O 1
ATOM 1557 N N . ALA A 1 206 ? -8.469 5.400 14.356 1.00 93.69 206 ALA A N 1
ATOM 1558 C CA . ALA A 1 206 ? -8.953 4.144 13.792 1.00 93.69 206 ALA A CA 1
ATOM 1559 C C . ALA A 1 206 ? -7.857 3.070 13.801 1.00 93.69 206 ALA A C 1
ATOM 1561 O O . ALA A 1 206 ? -8.105 1.932 14.191 1.00 93.69 206 ALA A O 1
ATOM 1562 N N . LYS A 1 207 ? -6.611 3.435 13.472 1.00 93.06 207 LYS A N 1
ATOM 1563 C CA . LYS A 1 207 ? -5.464 2.521 13.532 1.00 93.06 207 LYS A CA 1
ATOM 1564 C C . LYS A 1 207 ? -5.213 1.973 14.936 1.00 93.06 207 LYS A C 1
ATOM 1566 O O . LYS A 1 207 ? -4.855 0.805 15.056 1.00 93.06 207 LYS A O 1
ATOM 1571 N N . MET A 1 208 ? -5.375 2.794 15.974 1.00 93.31 208 MET A N 1
ATOM 1572 C CA . MET A 1 208 ? -5.205 2.359 17.365 1.00 93.31 208 MET A CA 1
ATOM 1573 C C . MET A 1 208 ? -6.382 1.515 17.869 1.00 93.31 208 MET A C 1
ATOM 1575 O O . MET A 1 208 ? -6.172 0.616 18.677 1.00 93.31 208 MET A O 1
ATOM 1579 N N . GLY A 1 209 ? -7.603 1.805 17.411 1.00 91.81 209 GLY A N 1
ATOM 1580 C CA . GLY A 1 209 ? -8.822 1.126 17.862 1.00 91.81 209 GLY A CA 1
ATOM 1581 C C . GLY A 1 209 ? -9.183 -0.152 17.100 1.00 91.81 209 GLY A C 1
ATOM 1582 O O . GLY A 1 209 ? -10.047 -0.898 17.557 1.00 91.81 209 GLY A O 1
ATOM 1583 N N . ARG A 1 210 ? -8.562 -0.407 15.944 1.00 95.50 210 ARG A N 1
ATOM 1584 C CA . ARG A 1 210 ? -8.901 -1.549 15.085 1.00 95.50 210 ARG A CA 1
ATOM 1585 C C . ARG A 1 210 ? -8.450 -2.884 15.673 1.00 95.50 210 ARG A C 1
ATOM 1587 O O . ARG A 1 210 ? -7.403 -2.976 16.319 1.00 95.50 210 ARG A O 1
ATOM 1594 N N . ASN A 1 211 ? -9.136 -3.954 15.288 1.00 95.38 211 ASN A N 1
ATOM 1595 C CA . ASN A 1 211 ? -8.541 -5.281 15.344 1.00 95.38 211 ASN A CA 1
ATOM 1596 C C . ASN A 1 211 ? -7.608 -5.481 14.137 1.00 95.38 211 ASN A C 1
ATOM 1598 O O . ASN A 1 211 ? -8.057 -5.657 13.006 1.00 95.38 211 ASN A O 1
ATOM 1602 N N . LYS A 1 212 ? -6.294 -5.469 14.382 1.00 94.31 212 LYS A N 1
ATOM 1603 C CA . LYS A 1 212 ? -5.265 -5.628 13.340 1.00 94.31 212 LYS A CA 1
ATOM 1604 C C . LYS A 1 212 ? -5.340 -6.960 12.584 1.00 94.31 212 LYS A C 1
ATOM 1606 O O . LYS A 1 212 ? -4.786 -7.045 11.492 1.00 94.31 212 LYS A O 1
ATOM 1611 N N . GLU A 1 213 ? -6.003 -7.967 13.151 1.00 92.25 213 GLU A N 1
ATOM 1612 C CA . GLU A 1 213 ? -6.146 -9.282 12.533 1.00 92.25 213 GLU A CA 1
ATOM 1613 C C . GLU A 1 213 ? -6.937 -9.188 11.228 1.00 92.25 213 GLU A C 1
ATOM 1615 O O . GLU A 1 213 ? -6.459 -9.676 10.214 1.00 92.25 213 GLU A O 1
ATOM 1620 N N . TYR A 1 214 ? -8.072 -8.482 11.204 1.00 95.19 214 TYR A N 1
ATOM 1621 C CA . TYR A 1 214 ? -8.963 -8.448 10.033 1.00 95.19 214 TYR A CA 1
ATOM 1622 C C . TYR A 1 214 ? -9.378 -7.042 9.569 1.00 95.19 214 TYR A C 1
ATOM 1624 O O . TYR A 1 214 ? -10.051 -6.923 8.552 1.00 95.19 214 TYR A O 1
ATOM 1632 N N . GLN A 1 215 ? -8.992 -5.963 10.260 1.00 97.56 215 GLN A N 1
ATOM 1633 C CA . GLN A 1 215 ? -9.396 -4.599 9.890 1.00 97.56 215 GLN A CA 1
ATOM 1634 C C . GLN A 1 215 ? -8.220 -3.791 9.350 1.00 97.56 215 GLN A C 1
ATOM 1636 O O . GLN A 1 215 ? -7.242 -3.562 10.060 1.00 97.56 215 GLN A O 1
ATOM 1641 N N . ALA A 1 216 ? -8.321 -3.310 8.115 1.00 96.88 216 ALA A N 1
ATOM 1642 C CA . ALA A 1 216 ? -7.389 -2.399 7.459 1.00 96.88 216 ALA A CA 1
ATOM 1643 C C . ALA A 1 216 ? -7.898 -0.951 7.498 1.00 96.88 216 ALA A C 1
ATOM 1645 O O . ALA A 1 216 ? -9.102 -0.713 7.518 1.00 96.88 216 ALA A O 1
ATOM 1646 N N . ILE A 1 217 ? -6.989 0.025 7.494 1.00 97.50 217 ILE A N 1
ATOM 1647 C CA . ILE A 1 217 ? -7.312 1.460 7.531 1.00 97.50 217 ILE A CA 1
ATOM 1648 C C . ILE A 1 217 ? -6.645 2.159 6.349 1.00 97.50 217 ILE A C 1
ATOM 1650 O O . ILE A 1 217 ? -5.421 2.090 6.204 1.00 97.50 217 ILE A O 1
ATOM 1654 N N . LEU A 1 218 ? -7.431 2.874 5.545 1.00 96.25 218 LEU A N 1
ATOM 1655 C CA . LEU A 1 218 ? -6.953 3.712 4.450 1.00 96.25 218 LEU A CA 1
ATOM 1656 C C . LEU A 1 218 ? -7.365 5.175 4.691 1.00 96.25 218 LEU A C 1
ATOM 1658 O O . LEU A 1 218 ? -8.516 5.531 4.429 1.00 96.25 218 LEU A O 1
ATOM 1662 N N . PRO A 1 219 ? -6.452 6.026 5.195 1.00 93.88 219 PRO A N 1
ATOM 1663 C CA . PRO A 1 219 ? -6.714 7.450 5.354 1.00 93.88 219 PRO A CA 1
ATOM 1664 C C . PRO A 1 219 ? -6.732 8.160 4.004 1.00 93.88 219 PRO A C 1
ATOM 1666 O O . PRO A 1 219 ? -5.833 7.973 3.179 1.00 93.88 219 PRO A O 1
ATOM 1669 N N . LEU A 1 220 ? -7.756 8.985 3.796 1.00 90.94 220 LEU A N 1
ATOM 1670 C CA . LEU A 1 220 ? -7.936 9.804 2.603 1.00 90.94 220 LEU A CA 1
ATOM 1671 C C . LEU A 1 220 ? -7.518 11.242 2.902 1.00 90.94 220 LEU A C 1
ATOM 1673 O O . LEU A 1 220 ? -7.942 11.821 3.905 1.00 90.94 220 LEU A O 1
ATOM 1677 N N . ARG A 1 221 ? -6.674 11.832 2.050 1.00 83.00 221 ARG A N 1
ATOM 1678 C CA . ARG A 1 221 ? -6.191 13.207 2.240 1.00 83.00 221 ARG A CA 1
ATOM 1679 C C . ARG A 1 221 ? -6.918 14.178 1.322 1.00 83.00 221 ARG A C 1
ATOM 1681 O O . ARG A 1 221 ? -6.852 14.073 0.101 1.00 83.00 221 ARG A O 1
ATOM 1688 N N . GLY A 1 222 ? -7.528 15.192 1.930 1.00 74.56 222 GLY A N 1
ATOM 1689 C CA . GLY A 1 222 ? -8.291 16.204 1.207 1.00 74.56 222 GLY A CA 1
ATOM 1690 C C . GLY A 1 222 ? -9.623 15.672 0.674 1.00 74.56 222 GLY A C 1
ATOM 1691 O O . GLY A 1 222 ? -10.027 14.544 0.946 1.00 74.56 222 GLY A O 1
ATOM 1692 N N . LYS A 1 223 ? -10.332 16.513 -0.082 1.00 77.81 223 LYS A N 1
ATOM 1693 C CA . LYS A 1 223 ? -11.632 16.149 -0.656 1.00 77.81 223 LYS A CA 1
ATOM 1694 C C . LYS A 1 223 ? -11.429 15.167 -1.808 1.00 77.81 223 LYS A C 1
ATOM 1696 O O . LYS A 1 223 ? -10.654 15.434 -2.728 1.00 77.81 223 LYS A O 1
ATOM 1701 N N . VAL A 1 224 ? -12.146 14.046 -1.759 1.00 83.88 224 VAL A N 1
ATOM 1702 C CA . VAL A 1 224 ? -12.160 13.045 -2.834 1.00 83.88 224 VAL A CA 1
ATOM 1703 C C . VAL A 1 224 ? -12.630 13.708 -4.133 1.00 83.88 224 VAL A C 1
ATOM 1705 O O . VAL A 1 224 ? -13.503 14.575 -4.128 1.00 83.88 224 VAL A O 1
ATOM 1708 N N . LEU A 1 225 ? -12.044 13.325 -5.268 1.00 87.25 225 LEU A N 1
ATOM 1709 C CA . LEU A 1 225 ? -12.469 13.843 -6.566 1.00 87.25 225 LEU A CA 1
ATOM 1710 C C . LEU A 1 225 ? -13.941 13.485 -6.823 1.00 87.25 225 LEU A C 1
ATOM 1712 O O . LEU A 1 225 ? -14.327 12.324 -6.700 1.00 87.25 225 LEU A O 1
ATOM 1716 N N . ASN A 1 226 ? -14.747 14.452 -7.265 1.00 89.50 226 ASN A N 1
ATOM 1717 C CA . ASN A 1 226 ? -16.069 14.145 -7.800 1.00 89.50 226 ASN A CA 1
ATOM 1718 C C . ASN A 1 226 ? -15.915 13.381 -9.122 1.00 89.50 226 ASN A C 1
ATOM 1720 O O . ASN A 1 226 ? -15.463 13.924 -10.131 1.00 89.50 226 ASN A O 1
ATOM 1724 N N . THR A 1 227 ? -16.289 12.105 -9.108 1.00 89.38 227 THR A N 1
ATOM 1725 C CA . THR A 1 227 ? -16.112 11.203 -10.248 1.00 89.38 227 THR A CA 1
ATOM 1726 C C . THR A 1 227 ? -17.358 11.067 -11.126 1.00 89.38 227 THR A C 1
ATOM 1728 O O . THR A 1 227 ? -17.340 10.286 -12.084 1.00 89.38 227 THR A O 1
ATOM 1731 N N . TRP A 1 228 ? -18.418 11.844 -10.861 1.00 89.25 228 TRP A N 1
ATOM 1732 C CA . TRP A 1 228 ? -19.676 11.777 -11.612 1.00 89.25 228 TRP A CA 1
ATOM 1733 C C . TRP A 1 228 ? -19.510 12.139 -13.086 1.00 89.25 228 TRP A C 1
ATOM 1735 O O . TRP A 1 228 ? -20.099 11.487 -13.940 1.00 89.25 228 TRP A O 1
ATOM 1745 N N . GLU A 1 229 ? -18.674 13.122 -13.409 1.00 81.94 229 GLU A N 1
ATOM 1746 C CA . GLU A 1 229 ? -18.373 13.517 -14.796 1.00 81.94 229 GLU A CA 1
ATOM 1747 C C . GLU A 1 229 ? -17.015 12.990 -15.275 1.00 81.94 229 GLU A C 1
ATOM 1749 O O . GLU A 1 229 ? -16.670 13.104 -16.448 1.00 81.94 229 GLU A O 1
ATOM 1754 N N . ALA A 1 230 ? -16.241 12.364 -14.383 1.00 79.06 230 ALA A N 1
ATOM 1755 C CA . ALA A 1 230 ? -14.953 11.795 -14.737 1.00 79.06 230 ALA A CA 1
ATOM 1756 C C . ALA A 1 230 ? -15.133 10.540 -15.602 1.00 79.06 230 ALA A C 1
ATOM 1758 O O . ALA A 1 230 ? -15.894 9.622 -15.266 1.00 79.06 230 ALA A O 1
ATOM 1759 N N . GLU A 1 231 ? -14.402 10.498 -16.714 1.00 71.88 231 GLU A N 1
ATOM 1760 C CA . GLU A 1 231 ? -14.240 9.289 -17.514 1.00 71.88 231 GLU A CA 1
ATOM 1761 C C . GLU A 1 231 ? -13.233 8.334 -16.872 1.00 71.88 231 GLU A C 1
ATOM 1763 O O . GLU A 1 231 ? -12.314 8.761 -16.168 1.00 71.88 231 GLU A O 1
ATOM 1768 N N . ARG A 1 232 ? -13.384 7.032 -17.147 1.00 67.25 232 ARG A N 1
ATOM 1769 C CA . ARG A 1 232 ? -12.607 5.961 -16.500 1.00 67.25 232 ARG A CA 1
ATOM 1770 C C . ARG A 1 232 ? -11.095 6.164 -16.608 1.00 67.25 232 ARG A C 1
ATOM 1772 O O . ARG A 1 232 ? -10.384 5.976 -15.628 1.00 67.25 232 ARG A O 1
ATOM 1779 N N . ASP A 1 233 ? -10.612 6.621 -17.763 1.00 65.88 233 ASP A N 1
ATOM 1780 C CA . ASP A 1 233 ? -9.181 6.847 -18.003 1.00 65.88 233 ASP A CA 1
ATOM 1781 C C . ASP A 1 233 ? -8.611 8.031 -17.186 1.00 65.88 233 ASP A C 1
ATOM 1783 O O . ASP A 1 233 ? -7.402 8.099 -16.968 1.00 65.88 233 ASP A O 1
ATOM 1787 N N . ARG A 1 234 ? -9.456 8.945 -16.680 1.00 69.62 234 ARG A N 1
ATOM 1788 C CA . ARG A 1 234 ? -9.038 10.061 -15.806 1.00 69.62 234 ARG A CA 1
ATOM 1789 C C . ARG A 1 234 ? -9.114 9.739 -14.313 1.00 69.62 234 ARG A C 1
ATOM 1791 O O . ARG A 1 234 ? -8.580 10.509 -13.519 1.00 69.62 234 ARG A O 1
ATOM 1798 N N . LEU A 1 235 ? -9.724 8.621 -13.916 1.00 70.81 235 LEU A N 1
ATOM 1799 C CA . LEU A 1 235 ? -9.850 8.241 -12.501 1.00 70.81 235 LEU A CA 1
ATOM 1800 C C . LEU A 1 235 ? -8.491 8.008 -11.847 1.00 70.81 235 LEU A C 1
ATOM 1802 O O . LEU A 1 235 ? -8.249 8.481 -10.742 1.00 70.81 235 LEU A O 1
ATOM 1806 N N . PHE A 1 236 ? -7.583 7.342 -12.562 1.00 68.56 236 PHE A N 1
ATOM 1807 C CA . PHE A 1 236 ? -6.244 7.026 -12.064 1.00 68.56 236 PHE A CA 1
ATOM 1808 C C . PHE A 1 236 ? -5.298 8.229 -12.014 1.00 68.56 236 PHE A C 1
ATOM 1810 O O . PHE A 1 236 ? -4.224 8.127 -11.433 1.00 68.56 236 PHE A O 1
ATOM 1817 N N . ALA A 1 237 ? -5.681 9.372 -12.595 1.00 72.25 237 ALA A N 1
ATOM 1818 C CA . ALA A 1 237 ? -4.936 10.614 -12.407 1.00 72.25 237 ALA A CA 1
ATOM 1819 C C . ALA A 1 237 ? -5.093 11.160 -10.976 1.00 72.25 237 ALA A C 1
ATOM 1821 O O . ALA A 1 237 ? -4.283 11.975 -10.537 1.00 72.25 237 ALA A O 1
ATOM 1822 N N . ASN A 1 238 ? -6.130 10.725 -10.251 1.00 82.81 238 ASN A N 1
ATOM 1823 C CA . ASN A 1 238 ? -6.309 11.047 -8.848 1.00 82.81 238 ASN A CA 1
ATOM 1824 C C . ASN A 1 238 ? -5.732 9.931 -7.968 1.00 82.81 238 ASN A C 1
ATOM 1826 O O . ASN A 1 238 ? -6.207 8.795 -7.989 1.00 82.81 238 ASN A O 1
ATOM 1830 N N . ASN A 1 239 ? -4.732 10.286 -7.161 1.00 84.19 239 ASN A N 1
ATOM 1831 C CA . ASN A 1 239 ? -4.042 9.339 -6.287 1.00 84.19 239 ASN A CA 1
ATOM 1832 C C . ASN A 1 239 ? -4.983 8.685 -5.263 1.00 84.19 239 ASN A C 1
ATOM 1834 O O . ASN A 1 239 ? -4.829 7.505 -4.992 1.00 84.19 239 ASN A O 1
ATOM 1838 N N . GLU A 1 240 ? -5.987 9.397 -4.735 1.00 87.19 240 GLU A N 1
ATOM 1839 C CA . GLU A 1 240 ? -6.930 8.829 -3.756 1.00 87.19 240 GLU A CA 1
ATOM 1840 C C . GLU A 1 240 ? -7.785 7.720 -4.377 1.00 87.19 240 GLU A C 1
ATOM 1842 O O . GLU A 1 240 ? -7.917 6.637 -3.811 1.00 87.19 240 GLU A O 1
ATOM 1847 N N . VAL A 1 241 ? -8.316 7.957 -5.580 1.00 87.81 241 VAL A N 1
ATOM 1848 C CA . VAL A 1 241 ? -9.104 6.955 -6.314 1.00 87.81 241 VAL A CA 1
ATOM 1849 C C . VAL A 1 241 ? -8.236 5.767 -6.732 1.00 87.81 241 VAL A C 1
ATOM 1851 O O . VAL A 1 241 ? -8.669 4.619 -6.619 1.00 87.81 241 VAL A O 1
ATOM 1854 N N . HIS A 1 242 ? -7.007 6.032 -7.186 1.00 86.69 242 HIS A N 1
ATOM 1855 C CA . HIS A 1 242 ? -6.041 4.984 -7.504 1.00 86.69 242 HIS A CA 1
ATOM 1856 C C . HIS A 1 242 ? -5.724 4.120 -6.277 1.00 86.69 242 HIS A C 1
ATOM 1858 O O . HIS A 1 242 ? -5.813 2.897 -6.357 1.00 86.69 242 HIS A O 1
ATOM 1864 N N . ASP A 1 243 ? -5.434 4.746 -5.136 1.00 89.75 243 ASP A N 1
ATOM 1865 C CA . ASP A 1 243 ? -5.107 4.050 -3.894 1.00 89.75 243 ASP A CA 1
ATOM 1866 C C . ASP A 1 243 ? -6.268 3.171 -3.412 1.00 89.75 243 ASP A C 1
ATOM 1868 O O . ASP A 1 243 ? -6.040 2.040 -2.987 1.00 89.75 243 ASP A O 1
ATOM 1872 N N . ILE A 1 244 ? -7.515 3.647 -3.524 1.00 92.69 244 ILE A N 1
ATOM 1873 C CA . ILE A 1 244 ? -8.711 2.854 -3.195 1.00 92.69 244 ILE A CA 1
ATOM 1874 C C . ILE A 1 244 ? -8.805 1.615 -4.097 1.00 92.69 244 ILE A C 1
ATOM 1876 O O . ILE A 1 244 ? -8.986 0.506 -3.591 1.00 92.69 244 ILE A O 1
ATOM 1880 N N . ALA A 1 245 ? -8.650 1.778 -5.415 1.00 90.56 245 ALA A N 1
ATOM 1881 C CA . ALA A 1 245 ? -8.729 0.667 -6.367 1.00 90.56 245 ALA A CA 1
ATOM 1882 C C . ALA A 1 245 ? -7.651 -0.395 -6.092 1.00 90.56 245 ALA A C 1
ATOM 1884 O O . ALA A 1 245 ? -7.946 -1.590 -6.015 1.00 90.56 245 ALA A O 1
ATOM 1885 N N . VAL A 1 246 ? -6.409 0.050 -5.871 1.00 89.62 246 VAL A N 1
ATOM 1886 C CA . VAL A 1 246 ? -5.273 -0.828 -5.564 1.00 89.62 246 VAL A CA 1
ATOM 1887 C C . VAL A 1 246 ? -5.455 -1.523 -4.217 1.00 89.62 246 VAL A C 1
ATOM 1889 O O . VAL A 1 246 ? -5.187 -2.718 -4.112 1.00 89.62 246 VAL A O 1
ATOM 1892 N N . ALA A 1 247 ? -5.926 -0.808 -3.190 1.00 91.88 247 ALA A N 1
ATOM 1893 C CA . ALA A 1 247 ? -6.154 -1.391 -1.873 1.00 91.88 247 ALA A CA 1
ATOM 1894 C C . ALA A 1 247 ? -7.211 -2.502 -1.932 1.00 91.88 247 ALA A C 1
ATOM 1896 O O . ALA A 1 247 ? -6.965 -3.590 -1.412 1.00 91.88 247 ALA A O 1
ATOM 1897 N N . ILE A 1 248 ? -8.347 -2.247 -2.590 1.00 93.12 248 ILE A N 1
ATOM 1898 C CA . ILE A 1 248 ? -9.451 -3.209 -2.722 1.00 93.12 248 ILE A CA 1
ATOM 1899 C C . ILE A 1 248 ? -9.056 -4.397 -3.613 1.00 93.12 248 ILE A C 1
ATOM 1901 O O . ILE A 1 248 ? -9.490 -5.520 -3.352 1.00 93.12 248 ILE A O 1
ATOM 1905 N N . GLY A 1 249 ? -8.212 -4.167 -4.624 1.00 89.56 249 GLY A N 1
ATOM 1906 C CA . GLY A 1 249 ? -7.756 -5.196 -5.562 1.00 89.56 249 GLY A CA 1
ATOM 1907 C C . GLY A 1 249 ? -8.738 -5.466 -6.704 1.00 89.56 249 GLY A C 1
ATOM 1908 O O . GLY A 1 249 ? -8.693 -6.529 -7.316 1.00 89.56 249 GLY A O 1
ATOM 1909 N N . VAL A 1 250 ? -9.631 -4.517 -6.993 1.00 90.25 250 VAL A N 1
ATOM 1910 C CA . VAL A 1 250 ? -10.626 -4.613 -8.070 1.00 90.25 250 VAL A CA 1
ATOM 1911 C C . VAL A 1 250 ? -10.457 -3.426 -9.005 1.00 90.25 250 VAL A C 1
ATOM 1913 O O . VAL A 1 250 ? -10.356 -2.286 -8.555 1.00 90.25 250 VAL A O 1
ATOM 1916 N N . ASP A 1 251 ? -10.447 -3.689 -10.310 1.00 86.94 251 ASP A N 1
ATOM 1917 C CA . ASP A 1 251 ? -10.337 -2.638 -11.318 1.00 86.94 251 ASP A CA 1
ATOM 1918 C C . ASP A 1 251 ? -11.667 -1.877 -11.496 1.00 86.94 251 ASP A C 1
ATOM 1920 O O . ASP A 1 251 ? -12.747 -2.481 -11.418 1.00 86.94 251 ASP A O 1
ATOM 1924 N N . PRO A 1 252 ? -11.624 -0.561 -11.792 1.00 88.31 252 PRO A N 1
ATOM 1925 C CA . PRO A 1 252 ? -12.808 0.210 -12.138 1.00 88.31 252 PRO A CA 1
ATOM 1926 C C . PRO A 1 252 ? -13.549 -0.377 -13.344 1.00 88.31 252 PRO A C 1
ATOM 1928 O O . PRO A 1 252 ? -12.958 -0.677 -14.385 1.00 88.31 252 PRO A O 1
ATOM 1931 N N . HIS A 1 253 ? -14.865 -0.492 -13.228 1.00 90.31 253 HIS A N 1
ATOM 1932 C CA . HIS A 1 253 ? -15.738 -1.127 -14.210 1.00 90.31 253 HIS A CA 1
ATOM 1933 C C . HIS A 1 253 ? -17.118 -0.455 -14.225 1.00 90.31 253 HIS A C 1
ATOM 1935 O O . HIS A 1 253 ? -17.474 0.304 -13.329 1.00 90.31 253 HIS A O 1
ATOM 1941 N N . GLY A 1 254 ? -17.901 -0.689 -15.275 1.00 88.38 254 GLY A N 1
ATOM 1942 C CA . GLY A 1 254 ? -19.288 -0.227 -15.368 1.00 88.38 254 GLY A CA 1
ATOM 1943 C C . GLY A 1 254 ? -20.292 -1.298 -14.980 1.00 88.38 254 GLY A C 1
ATOM 1944 O O . GLY A 1 254 ? -19.946 -2.455 -14.777 1.00 88.38 254 GLY A O 1
ATOM 1945 N N . ALA A 1 255 ? -21.568 -0.913 -14.940 1.00 86.94 255 ALA A N 1
ATOM 1946 C CA . ALA A 1 255 ? -22.650 -1.784 -14.476 1.00 86.94 255 ALA A CA 1
ATOM 1947 C C . ALA A 1 255 ? -22.814 -3.071 -15.308 1.00 86.94 255 ALA A C 1
ATOM 1949 O O . ALA A 1 255 ? -23.152 -4.119 -14.763 1.00 86.94 255 ALA A O 1
ATOM 1950 N N . ASN A 1 256 ? -22.536 -2.992 -16.613 1.00 89.19 256 ASN A N 1
ATOM 1951 C CA . ASN A 1 256 ? -22.665 -4.111 -17.551 1.00 89.19 256 ASN A CA 1
ATOM 1952 C C . ASN A 1 256 ? -21.361 -4.903 -17.741 1.00 89.19 256 ASN A C 1
ATOM 1954 O O . ASN A 1 256 ? -21.334 -5.859 -18.514 1.00 89.19 256 ASN A O 1
ATOM 1958 N N . ASP A 1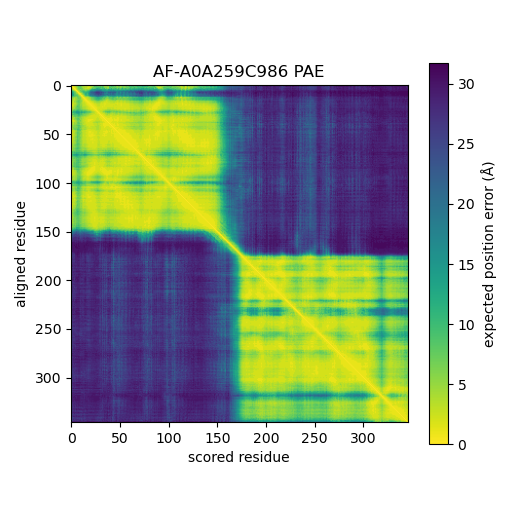 257 ? -20.281 -4.492 -17.078 1.00 88.69 257 ASP A N 1
ATOM 1959 C CA . ASP A 1 257 ? -19.003 -5.188 -17.152 1.00 88.69 257 ASP A CA 1
ATOM 1960 C C . ASP A 1 257 ? -18.981 -6.352 -16.143 1.00 88.69 257 ASP A C 1
ATOM 1962 O O . ASP A 1 257 ? -19.665 -6.327 -15.118 1.00 88.69 257 ASP A O 1
ATOM 1966 N N . ASN A 1 258 ? -18.163 -7.370 -16.422 1.00 87.12 258 ASN A N 1
ATOM 1967 C CA . ASN A 1 258 ? -17.929 -8.509 -15.529 1.00 87.12 258 ASN A CA 1
ATOM 1968 C C . ASN A 1 258 ? -16.480 -8.459 -15.017 1.00 87.12 258 ASN A C 1
ATOM 1970 O O . ASN A 1 258 ? -15.602 -9.058 -15.647 1.00 87.12 258 ASN A O 1
ATOM 1974 N N . PRO A 1 259 ? -16.201 -7.694 -13.945 1.00 88.75 259 PRO A N 1
ATOM 1975 C CA . PRO A 1 259 ? -14.861 -7.587 -13.386 1.00 88.75 259 PRO A CA 1
ATOM 1976 C C . PRO A 1 259 ? -14.422 -8.914 -12.761 1.00 88.75 259 PRO A C 1
ATOM 1978 O O . PRO A 1 259 ? -15.240 -9.690 -12.265 1.00 88.75 259 PRO A O 1
ATOM 1981 N N . ASP A 1 260 ? -13.113 -9.152 -12.756 1.00 84.94 260 ASP A N 1
ATOM 1982 C CA . ASP A 1 260 ? -12.526 -10.241 -11.982 1.00 84.94 260 ASP A CA 1
ATOM 1983 C C . ASP A 1 260 ? -12.404 -9.811 -10.516 1.00 84.94 260 ASP A C 1
ATOM 1985 O O . ASP A 1 260 ? -11.696 -8.857 -10.196 1.00 84.94 260 ASP A O 1
ATOM 1989 N N . LEU A 1 261 ? -13.119 -10.503 -9.631 1.00 88.06 261 LEU A N 1
ATOM 1990 C CA . LEU A 1 261 ? -13.097 -10.259 -8.188 1.00 88.06 261 LEU A CA 1
ATOM 1991 C C . LEU A 1 261 ? -12.163 -11.227 -7.452 1.00 88.06 261 LEU A C 1
ATOM 1993 O O . LEU A 1 261 ? -12.120 -11.202 -6.225 1.00 88.06 261 LEU A O 1
ATOM 1997 N N . SER A 1 262 ? -11.394 -12.066 -8.160 1.00 85.31 262 SER A N 1
ATOM 1998 C CA . SER A 1 262 ? -10.480 -13.027 -7.523 1.00 85.31 262 SER A CA 1
ATOM 1999 C C . SER A 1 262 ? -9.413 -12.364 -6.651 1.00 85.31 262 SER A C 1
ATOM 2001 O O . SER A 1 262 ? -8.854 -13.007 -5.770 1.00 85.31 262 SER A O 1
ATOM 2003 N N . ASN A 1 263 ? -9.109 -11.096 -6.929 1.00 85.88 263 ASN A N 1
ATOM 2004 C CA . ASN A 1 263 ? -8.117 -10.303 -6.212 1.00 85.88 263 ASN A CA 1
ATOM 2005 C C . ASN A 1 263 ? -8.744 -9.406 -5.134 1.00 85.88 263 ASN A C 1
ATOM 2007 O O . ASN A 1 263 ? -8.028 -8.597 -4.548 1.00 85.88 263 ASN A O 1
ATOM 2011 N N . LEU A 1 264 ? -10.052 -9.527 -4.869 1.00 92.06 264 LEU A N 1
ATOM 2012 C CA . LEU A 1 264 ? -10.723 -8.767 -3.819 1.00 92.06 264 LEU A CA 1
ATOM 2013 C C . LEU A 1 264 ? -10.119 -9.113 -2.452 1.00 92.06 264 LEU A C 1
ATOM 2015 O O . LEU A 1 264 ? -10.138 -10.267 -2.019 1.00 92.06 264 LEU A O 1
ATOM 2019 N N . ARG A 1 265 ? -9.607 -8.095 -1.761 1.00 91.31 265 ARG A N 1
ATOM 2020 C CA . ARG A 1 265 ? -8.854 -8.270 -0.506 1.00 91.31 265 ARG A CA 1
ATOM 2021 C C . ARG A 1 265 ? -9.703 -8.113 0.753 1.00 91.31 265 ARG A C 1
ATOM 2023 O O . ARG A 1 265 ? -9.369 -8.674 1.794 1.00 91.31 265 ARG A O 1
ATOM 2030 N N . TYR A 1 266 ? -10.797 -7.363 0.648 1.00 95.88 266 TYR A N 1
ATOM 2031 C CA . TYR A 1 266 ? -11.683 -7.035 1.761 1.00 95.88 266 TYR A CA 1
ATOM 2032 C C . TYR A 1 266 ? -13.128 -7.327 1.372 1.00 95.88 266 TYR A C 1
ATOM 2034 O O . TYR A 1 266 ? -13.645 -6.760 0.408 1.00 95.88 266 TYR A O 1
ATOM 2042 N N . GLY A 1 267 ? -13.785 -8.198 2.131 1.00 95.00 267 GLY A N 1
ATOM 2043 C CA . GLY A 1 267 ? -15.196 -8.525 1.961 1.00 95.00 267 GLY A CA 1
ATOM 2044 C C . GLY A 1 267 ? -16.111 -7.381 2.382 1.00 95.00 267 GLY A C 1
ATOM 2045 O O . GLY A 1 267 ? -17.245 -7.313 1.908 1.00 95.00 267 GLY A O 1
ATOM 2046 N N . LYS A 1 268 ? -15.620 -6.449 3.211 1.00 97.69 268 LYS A N 1
ATOM 2047 C CA . LYS A 1 268 ? -16.329 -5.207 3.536 1.00 97.69 268 LYS A CA 1
ATOM 2048 C C . LYS A 1 268 ? -15.449 -3.986 3.316 1.00 97.69 268 LYS A C 1
ATOM 2050 O O . LYS A 1 268 ? -14.345 -3.891 3.843 1.00 97.69 268 LYS A O 1
ATOM 2055 N N . VAL A 1 269 ? -15.986 -3.022 2.584 1.00 97.88 269 VAL A N 1
ATOM 2056 C CA . VAL A 1 269 ? -15.428 -1.685 2.395 1.00 97.88 269 VAL A CA 1
ATOM 2057 C C . VAL A 1 269 ? -16.292 -0.711 3.187 1.00 97.88 269 VAL A C 1
ATOM 2059 O O . VAL A 1 269 ? -17.397 -0.375 2.769 1.00 97.88 269 VAL A O 1
ATOM 2062 N N . CYS A 1 270 ? -15.810 -0.293 4.350 1.00 97.56 270 CYS A N 1
ATOM 2063 C CA . CYS A 1 270 ? -16.513 0.564 5.295 1.00 97.56 270 CYS A CA 1
ATOM 2064 C C . CYS A 1 270 ? -16.104 2.027 5.097 1.00 97.56 270 CYS A C 1
ATOM 2066 O O . CYS A 1 270 ? -14.940 2.386 5.266 1.00 97.56 270 CYS A O 1
ATOM 2068 N N . ILE A 1 271 ? -17.063 2.889 4.773 1.00 96.12 271 ILE A N 1
ATOM 2069 C CA . ILE A 1 271 ? -16.870 4.340 4.748 1.00 96.12 271 ILE A CA 1
ATOM 2070 C C . ILE A 1 271 ? -17.089 4.864 6.169 1.00 96.12 271 ILE A C 1
ATOM 2072 O O . ILE A 1 271 ? -18.207 4.787 6.684 1.00 96.12 271 ILE A O 1
ATOM 2076 N N . LEU A 1 272 ? -16.027 5.378 6.790 1.00 93.75 272 LEU A N 1
ATOM 2077 C CA . LEU A 1 272 ? -16.044 5.958 8.130 1.00 93.75 272 LEU A CA 1
ATOM 2078 C C . LEU A 1 272 ? -15.724 7.453 8.034 1.00 93.75 272 LEU A C 1
AT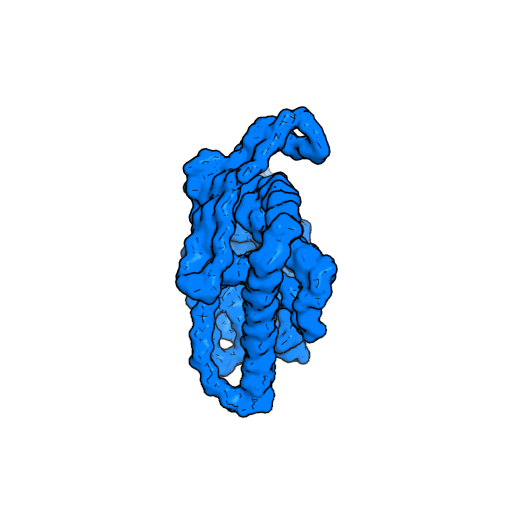OM 2080 O O . LEU A 1 272 ? -14.564 7.853 7.956 1.00 93.75 272 LEU A O 1
ATOM 2084 N N . SER A 1 273 ? -16.780 8.258 8.026 1.00 89.81 273 SER A N 1
ATOM 2085 C CA . SER A 1 273 ? -16.730 9.720 7.990 1.00 89.81 273 SER A CA 1
ATOM 2086 C C . SER A 1 273 ? -17.287 10.316 9.279 1.00 89.81 273 SER A C 1
ATOM 2088 O O . SER A 1 273 ? -18.071 9.667 9.982 1.00 89.81 273 SER A O 1
ATOM 2090 N N . ASP A 1 274 ? -16.916 11.561 9.562 1.00 88.44 274 ASP A N 1
ATOM 2091 C CA . ASP A 1 274 ? -17.443 12.285 10.713 1.00 88.44 274 ASP A CA 1
ATOM 2092 C C . ASP A 1 274 ? -18.934 12.618 10.531 1.00 88.44 274 ASP A C 1
ATOM 2094 O O . ASP A 1 274 ? -19.462 12.706 9.418 1.00 88.44 274 ASP A O 1
ATOM 2098 N N . ALA A 1 275 ? -19.644 12.766 11.652 1.00 86.81 275 ALA A N 1
ATOM 2099 C CA . ALA A 1 275 ? -21.074 13.073 11.683 1.00 86.81 275 ALA A CA 1
ATOM 2100 C C . ALA A 1 275 ? -21.339 14.584 11.519 1.00 86.81 275 ALA A C 1
ATOM 2102 O O . ALA A 1 275 ? -22.092 15.184 12.289 1.00 86.81 275 ALA A O 1
ATOM 2103 N N . ASP A 1 276 ? -20.699 15.200 10.527 1.00 88.12 276 ASP A N 1
ATOM 2104 C CA . ASP A 1 276 ? -20.844 16.611 10.183 1.00 88.12 276 ASP A CA 1
ATOM 2105 C C . ASP A 1 276 ? -21.121 16.812 8.679 1.00 88.12 276 ASP A C 1
ATOM 2107 O O . ASP A 1 276 ? -21.367 15.870 7.919 1.00 88.12 276 ASP A O 1
ATOM 2111 N N . VAL A 1 277 ? -21.157 18.074 8.250 1.00 86.94 277 VAL A N 1
ATOM 2112 C CA . VAL A 1 277 ? -21.456 18.439 6.859 1.00 86.94 277 VAL A CA 1
ATOM 2113 C C . VAL A 1 277 ? -20.347 18.038 5.880 1.00 86.94 277 VAL A C 1
ATOM 2115 O O . VAL A 1 277 ? -20.648 17.746 4.720 1.00 86.94 277 VAL A O 1
ATOM 2118 N N . ASP A 1 278 ? -19.088 18.013 6.321 1.00 86.81 278 ASP A N 1
ATOM 2119 C CA . ASP A 1 278 ? -17.943 17.657 5.481 1.00 86.81 278 ASP A CA 1
ATOM 2120 C C . ASP A 1 278 ? -17.833 16.131 5.346 1.00 86.81 278 ASP A C 1
ATOM 2122 O O . ASP A 1 278 ? -17.687 15.626 4.226 1.00 86.81 278 ASP A O 1
ATOM 2126 N N . GLY A 1 279 ? -18.061 15.392 6.432 1.00 88.62 279 GLY A N 1
ATOM 2127 C CA . GLY A 1 279 ? -18.148 13.937 6.425 1.00 88.62 279 GLY A CA 1
ATOM 2128 C C . GLY A 1 279 ? -19.291 13.430 5.543 1.00 88.62 279 GLY A C 1
ATOM 2129 O O . GLY A 1 279 ? -19.083 12.548 4.704 1.00 88.62 279 GLY A O 1
ATOM 2130 N N . ALA A 1 280 ? -20.474 14.054 5.621 1.00 89.94 280 ALA A N 1
ATOM 2131 C CA . ALA A 1 280 ? -21.588 13.754 4.715 1.00 89.94 280 ALA A CA 1
ATOM 2132 C C . ALA A 1 280 ? -21.225 14.009 3.239 1.00 89.94 280 ALA A C 1
ATOM 2134 O O . ALA A 1 280 ? -21.587 13.230 2.351 1.00 89.94 280 ALA A O 1
ATOM 2135 N N . HIS A 1 281 ? -20.477 15.077 2.953 1.00 89.81 281 HIS A N 1
ATOM 2136 C CA . HIS A 1 281 ? -20.017 15.376 1.600 1.00 89.81 281 HIS A CA 1
ATOM 2137 C C . HIS A 1 281 ? -19.018 14.325 1.086 1.00 89.81 281 HIS A C 1
ATOM 2139 O O . HIS A 1 281 ? -19.174 13.832 -0.035 1.00 89.81 281 HIS A O 1
ATOM 2145 N N . ILE A 1 282 ? -18.035 13.918 1.895 1.00 90.12 282 ILE A N 1
ATOM 2146 C CA . ILE A 1 282 ? -17.080 12.857 1.530 1.00 90.12 282 ILE A CA 1
ATOM 2147 C C . ILE A 1 282 ? -17.791 11.525 1.308 1.00 90.12 282 ILE A C 1
ATOM 2149 O O . ILE A 1 282 ? -17.502 10.830 0.329 1.00 90.12 282 ILE A O 1
ATOM 2153 N N . GLN A 1 283 ? -18.758 11.195 2.161 1.00 93.31 283 GLN A N 1
ATOM 2154 C CA . GLN A 1 283 ? -19.573 9.998 2.011 1.00 93.31 283 GLN A CA 1
ATOM 2155 C C . GLN A 1 283 ? -20.277 9.970 0.647 1.00 93.31 283 GLN A C 1
ATOM 2157 O O . GLN A 1 283 ? -20.223 8.955 -0.047 1.00 93.31 283 GLN A O 1
ATOM 2162 N N . VAL A 1 284 ? -20.873 11.086 0.210 1.00 94.25 284 VAL A N 1
ATOM 2163 C CA . VAL A 1 284 ? -21.512 11.192 -1.115 1.00 94.25 284 VAL A CA 1
ATOM 2164 C C . VAL A 1 284 ? -20.503 11.021 -2.253 1.00 94.25 284 VAL A C 1
ATOM 2166 O O . VAL A 1 284 ? -20.801 10.336 -3.235 1.00 94.25 284 VAL A O 1
ATOM 2169 N N . LEU A 1 285 ? -19.303 11.594 -2.139 1.00 93.69 285 LEU A N 1
ATOM 2170 C CA . LEU A 1 285 ? -18.256 11.468 -3.162 1.00 93.69 285 LEU A CA 1
ATOM 2171 C C . LEU A 1 285 ? -17.755 10.022 -3.296 1.00 93.69 285 LEU A C 1
ATOM 2173 O O . LEU A 1 285 ? -17.597 9.523 -4.414 1.00 93.69 285 LEU A O 1
ATOM 2177 N N . LEU A 1 286 ? -17.563 9.327 -2.174 1.00 95.00 286 LEU A N 1
ATOM 2178 C CA . LEU A 1 286 ? -17.173 7.916 -2.155 1.00 95.00 286 LEU A CA 1
ATOM 2179 C C . LEU A 1 286 ? -18.291 7.007 -2.667 1.00 95.00 286 LEU A C 1
ATOM 2181 O O . LEU A 1 286 ? -18.037 6.131 -3.491 1.00 95.00 286 LEU A O 1
ATOM 2185 N N . LEU A 1 287 ? -19.538 7.238 -2.253 1.00 95.75 287 LEU A N 1
ATOM 2186 C CA . LEU A 1 287 ? -20.685 6.501 -2.789 1.00 95.75 287 LEU A CA 1
ATOM 2187 C C . LEU A 1 287 ? -20.830 6.717 -4.295 1.00 95.75 287 LEU A C 1
ATOM 2189 O O . LEU A 1 287 ? -21.079 5.762 -5.022 1.00 95.75 287 LEU A O 1
ATOM 2193 N N . THR A 1 288 ? -20.604 7.939 -4.775 1.00 94.88 288 THR A N 1
ATOM 2194 C CA . THR A 1 288 ? -20.592 8.254 -6.209 1.00 94.88 288 THR A CA 1
ATOM 2195 C C . THR A 1 288 ? -19.509 7.466 -6.947 1.00 94.88 288 THR A C 1
ATOM 2197 O O . THR A 1 288 ? -19.781 6.893 -8.005 1.00 94.88 288 THR A O 1
ATOM 2200 N N . LEU A 1 289 ? -18.303 7.388 -6.375 1.00 94.38 289 LEU A N 1
ATOM 2201 C CA . LEU A 1 289 ? -17.206 6.587 -6.916 1.00 94.38 289 LEU A CA 1
ATOM 2202 C C . LEU A 1 289 ? -17.596 5.108 -7.024 1.00 94.38 289 LEU A C 1
ATOM 2204 O O . LEU A 1 289 ? -17.487 4.533 -8.108 1.00 94.38 289 LEU A O 1
ATOM 2208 N N . PHE A 1 290 ? -18.074 4.503 -5.934 1.00 95.88 290 PHE A N 1
ATOM 2209 C CA . PHE A 1 290 ? -18.467 3.092 -5.932 1.00 95.88 290 PHE A CA 1
ATOM 2210 C C . PHE A 1 290 ? -19.652 2.825 -6.859 1.00 95.88 290 PHE A C 1
ATOM 2212 O O . PHE A 1 290 ? -19.645 1.844 -7.593 1.00 95.88 290 PHE A O 1
ATOM 2219 N N . TYR A 1 291 ? -20.635 3.721 -6.894 1.00 95.06 291 TYR A N 1
ATOM 2220 C CA . TYR A 1 291 ? -21.815 3.576 -7.737 1.00 95.06 291 TYR A CA 1
ATOM 2221 C C . TYR A 1 291 ? -21.475 3.616 -9.224 1.00 95.06 291 TYR A C 1
ATOM 2223 O O . TYR A 1 291 ? -21.946 2.777 -9.992 1.00 95.06 291 TYR A O 1
ATOM 2231 N N . LYS A 1 292 ? -20.644 4.573 -9.643 1.00 92.31 292 LYS A N 1
ATOM 2232 C CA . LYS A 1 292 ? -20.344 4.758 -11.064 1.00 92.31 292 LYS A CA 1
ATOM 2233 C C . LYS A 1 292 ? -19.241 3.827 -11.566 1.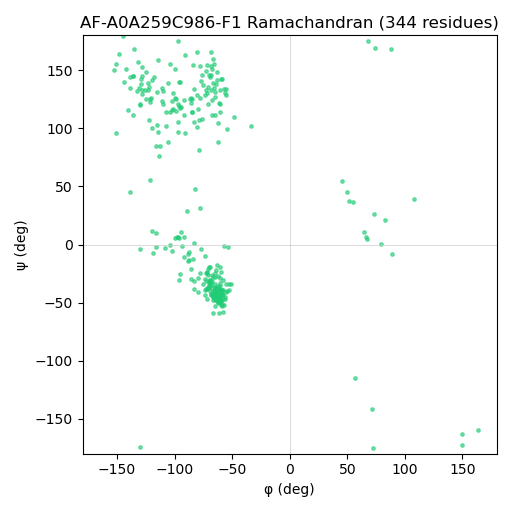00 92.31 292 LYS A C 1
ATOM 2235 O O . LYS A 1 292 ? -19.320 3.356 -12.702 1.00 92.31 292 LYS A O 1
ATOM 2240 N N . HIS A 1 293 ? -18.219 3.590 -10.746 1.00 92.56 293 HIS A N 1
ATOM 2241 C CA . HIS A 1 293 ? -16.961 2.978 -11.187 1.00 92.56 293 HIS A CA 1
ATOM 2242 C C . HIS A 1 293 ? -16.643 1.645 -10.508 1.00 92.56 293 HIS A C 1
ATOM 2244 O O . HIS A 1 293 ? -15.709 0.973 -10.934 1.00 92.56 293 HIS A O 1
ATOM 2250 N N . PHE A 1 294 ? -17.421 1.228 -9.505 1.00 94.38 294 PHE A N 1
ATOM 2251 C CA . PHE A 1 294 ? -17.354 -0.116 -8.918 1.00 94.38 294 PHE A CA 1
ATOM 2252 C C . PHE A 1 294 ? -18.746 -0.714 -8.623 1.00 94.38 294 PHE A C 1
ATOM 2254 O O . PHE A 1 294 ? -18.967 -1.257 -7.535 1.00 94.38 294 PHE A O 1
ATOM 2261 N N . PRO A 1 295 ? -19.716 -0.622 -9.552 1.00 95.38 295 PRO A N 1
ATOM 2262 C CA . PRO A 1 295 ? -21.110 -0.960 -9.276 1.00 95.38 295 PRO A CA 1
ATOM 2263 C C . PRO A 1 295 ? -21.303 -2.401 -8.792 1.00 95.38 295 PRO A C 1
ATOM 2265 O O . PRO A 1 295 ? -22.184 -2.645 -7.968 1.00 95.38 295 PRO A O 1
ATOM 2268 N N . LYS A 1 296 ? -20.457 -3.353 -9.220 1.00 95.12 296 LYS A N 1
ATOM 2269 C CA . LYS A 1 296 ? -20.542 -4.745 -8.751 1.00 95.12 296 LYS A CA 1
ATOM 2270 C C . LYS A 1 296 ? -20.207 -4.903 -7.272 1.00 95.12 296 LYS A C 1
ATOM 2272 O O . LYS A 1 296 ? -20.762 -5.787 -6.633 1.00 95.12 296 LYS A O 1
ATOM 2277 N N . LEU A 1 297 ? -19.374 -4.033 -6.696 1.00 95.56 297 LEU A N 1
ATOM 2278 C CA . LEU A 1 297 ? -19.111 -4.057 -5.253 1.00 95.56 297 LEU A CA 1
ATOM 2279 C C . LEU A 1 297 ? -20.336 -3.625 -4.442 1.00 95.56 297 LEU A C 1
ATOM 2281 O O . LEU A 1 297 ? -20.558 -4.148 -3.353 1.00 95.56 297 LEU A O 1
ATOM 2285 N N . ILE A 1 298 ? -21.146 -2.702 -4.970 1.00 96.00 298 ILE A N 1
ATOM 2286 C CA . ILE A 1 298 ? -22.419 -2.325 -4.343 1.00 96.00 298 ILE A CA 1
ATOM 2287 C C . ILE A 1 298 ? -23.444 -3.448 -4.513 1.00 96.00 298 ILE A C 1
ATOM 2289 O O . ILE A 1 298 ? -24.079 -3.838 -3.538 1.00 96.00 298 ILE A O 1
ATOM 2293 N N . GLU A 1 299 ? -23.583 -3.989 -5.726 1.00 94.94 299 GLU A N 1
ATOM 2294 C CA . GLU A 1 299 ? -24.538 -5.064 -6.035 1.00 94.94 299 GLU A CA 1
ATOM 2295 C C . GLU A 1 299 ? -24.313 -6.313 -5.168 1.00 94.94 299 GLU A C 1
ATOM 2297 O O . GLU A 1 299 ? -25.270 -6.916 -4.690 1.00 94.94 299 GLU A O 1
ATOM 2302 N N . LEU A 1 300 ? -23.048 -6.662 -4.917 1.00 94.62 300 LEU A N 1
ATOM 2303 C CA . LEU A 1 300 ? -22.657 -7.798 -4.078 1.00 94.62 300 LEU A CA 1
ATOM 2304 C C . LEU A 1 300 ? -22.637 -7.480 -2.573 1.00 94.62 300 LEU A C 1
ATOM 2306 O O . LEU A 1 300 ? -22.306 -8.350 -1.771 1.00 94.62 300 LEU A O 1
ATOM 2310 N N . GLY A 1 301 ? -22.986 -6.255 -2.171 1.00 95.94 301 GLY A N 1
ATOM 2311 C CA . GLY A 1 301 ? -23.079 -5.872 -0.762 1.00 95.94 301 GLY A CA 1
ATOM 2312 C C . GLY A 1 301 ? -21.731 -5.712 -0.053 1.00 95.94 301 GLY A C 1
ATOM 2313 O O . GLY A 1 301 ? -21.670 -5.869 1.162 1.00 95.94 301 GLY A O 1
ATOM 2314 N N . HIS A 1 302 ? -20.649 -5.396 -0.770 1.00 96.81 302 HIS A N 1
ATOM 2315 C CA . HIS A 1 302 ? -19.334 -5.155 -0.161 1.00 96.81 302 HIS A CA 1
ATOM 2316 C C . HIS A 1 302 ? -19.206 -3.750 0.445 1.00 96.81 302 HIS A C 1
ATOM 2318 O O . HIS A 1 302 ? -18.459 -3.560 1.406 1.00 96.81 302 HIS A O 1
ATOM 2324 N N . VAL A 1 303 ? -19.918 -2.751 -0.082 1.00 97.75 303 VAL A N 1
ATOM 2325 C CA . VAL A 1 303 ? -19.807 -1.350 0.366 1.00 97.75 303 VAL A CA 1
ATOM 2326 C C . VAL A 1 303 ? -20.743 -1.073 1.544 1.00 97.75 303 VAL A C 1
ATOM 2328 O O . VAL A 1 303 ? -21.950 -1.275 1.450 1.00 97.75 303 VAL A O 1
ATOM 2331 N N . HIS A 1 304 ? -20.181 -0.566 2.639 1.00 97.56 304 HIS A N 1
ATOM 2332 C CA . HIS A 1 304 ? -20.869 -0.292 3.897 1.00 97.56 304 HIS A CA 1
ATOM 2333 C C . HIS A 1 304 ? -20.612 1.143 4.363 1.00 97.56 304 HIS A C 1
ATOM 2335 O O . HIS A 1 304 ? -19.564 1.729 4.096 1.00 97.56 304 HIS A O 1
ATOM 2341 N N . ILE A 1 305 ? -21.561 1.697 5.114 1.00 95.38 305 ILE A N 1
ATOM 2342 C CA . ILE A 1 305 ? -21.429 2.992 5.786 1.00 95.38 305 ILE A CA 1
ATOM 2343 C C . ILE A 1 305 ? -21.357 2.728 7.285 1.00 95.38 305 ILE A C 1
ATOM 2345 O O . ILE A 1 305 ? -22.268 2.123 7.858 1.00 95.38 305 ILE A O 1
ATOM 2349 N N . SER A 1 306 ? -20.290 3.192 7.926 1.00 92.62 306 SER A N 1
ATOM 2350 C CA . SER A 1 306 ? -20.176 3.151 9.378 1.00 92.62 306 SER A CA 1
ATOM 2351 C C . SER A 1 306 ? -21.138 4.158 10.009 1.00 92.62 306 SER A C 1
ATOM 2353 O O . SER A 1 306 ? -21.236 5.299 9.569 1.00 92.62 306 SER A O 1
ATOM 2355 N N . ARG A 1 307 ? -21.846 3.739 11.063 1.00 90.31 307 ARG A N 1
ATOM 2356 C CA . ARG A 1 307 ? -22.759 4.599 11.829 1.00 90.31 307 ARG A CA 1
ATOM 2357 C C . ARG A 1 307 ? -22.243 4.747 13.264 1.00 90.31 307 ARG A C 1
ATOM 2359 O O . ARG A 1 307 ? -22.634 3.951 14.120 1.00 90.31 307 ARG A O 1
ATOM 2366 N N . PRO A 1 308 ? -21.316 5.685 13.526 1.00 88.00 308 PRO A N 1
ATOM 2367 C CA . PRO A 1 308 ? -20.848 5.941 14.883 1.00 88.00 308 PRO A CA 1
ATOM 2368 C C . PRO A 1 308 ? -21.986 6.504 15.759 1.00 88.00 308 PRO A C 1
ATOM 2370 O O . PRO A 1 308 ? -22.934 7.089 15.229 1.00 88.00 308 PRO A O 1
ATOM 2373 N N . PRO A 1 309 ? -21.919 6.335 17.092 1.00 90.12 309 PRO A N 1
ATOM 2374 C CA . PRO A 1 309 ? -22.910 6.906 17.997 1.00 90.12 309 PRO A CA 1
ATOM 2375 C C . PRO A 1 309 ? -22.843 8.437 17.996 1.00 90.12 309 PRO A C 1
ATOM 2377 O O . PRO A 1 309 ? -21.753 9.009 18.030 1.00 90.12 309 PRO A O 1
ATOM 2380 N N . LEU A 1 310 ? -24.005 9.093 18.009 1.00 90.50 310 LEU A N 1
ATOM 2381 C CA . LEU A 1 310 ? -24.109 10.554 17.998 1.00 90.50 310 LEU A CA 1
ATOM 2382 C C . LEU A 1 310 ? -24.019 11.156 19.406 1.00 90.50 310 LEU A C 1
ATOM 2384 O O . LEU A 1 310 ? -23.524 12.269 19.577 1.00 90.50 310 LEU A O 1
ATOM 2388 N N . PHE A 1 311 ? -24.462 10.414 20.425 1.00 92.69 311 PHE A N 1
ATOM 2389 C CA . PHE A 1 311 ? -24.478 10.885 21.808 1.00 92.69 311 PHE A CA 1
ATOM 2390 C C . PHE A 1 311 ? -23.736 9.937 22.746 1.00 92.69 311 PHE A C 1
ATOM 2392 O O . PHE A 1 311 ? -23.755 8.713 22.587 1.00 92.69 311 PHE A O 1
ATOM 2399 N N . ARG A 1 312 ? -23.136 10.522 23.786 1.00 95.06 312 ARG A N 1
ATOM 2400 C CA . ARG A 1 312 ? -22.634 9.818 24.968 1.00 95.06 312 ARG A CA 1
ATOM 2401 C C . ARG A 1 312 ? -23.326 10.389 26.199 1.00 95.06 312 ARG A C 1
ATOM 2403 O O . ARG A 1 312 ? -23.216 11.582 26.465 1.00 95.06 312 ARG A O 1
ATOM 2410 N N . VAL A 1 313 ? -23.991 9.530 26.957 1.00 94.06 313 VAL A N 1
ATOM 2411 C CA . VAL A 1 313 ? -24.600 9.850 28.248 1.00 94.06 313 VAL A CA 1
ATOM 2412 C C . VAL A 1 313 ? -23.693 9.311 29.348 1.00 94.06 313 VAL A C 1
ATOM 2414 O O . VAL A 1 313 ? -23.487 8.100 29.460 1.00 94.06 313 VAL A O 1
ATOM 2417 N N . ASP A 1 314 ? -23.139 10.214 30.151 1.00 94.12 314 ASP A N 1
ATOM 2418 C CA . ASP A 1 314 ? -22.333 9.869 31.321 1.00 94.12 314 ASP A CA 1
ATOM 2419 C C . ASP A 1 314 ? -23.256 9.782 32.549 1.00 94.12 314 ASP A C 1
ATOM 2421 O O . ASP A 1 314 ? -23.597 10.788 33.170 1.00 94.12 314 ASP A O 1
ATOM 2425 N N . ALA A 1 315 ? -23.696 8.568 32.886 1.00 90.94 315 ALA A N 1
ATOM 2426 C CA . ALA A 1 315 ? -24.579 8.318 34.020 1.00 90.94 315 ALA A CA 1
ATOM 2427 C C . ALA A 1 315 ? -23.761 8.143 35.319 1.00 90.94 315 ALA A C 1
ATOM 2429 O O . ALA A 1 315 ? -22.859 7.294 35.364 1.00 90.94 315 ALA A O 1
ATOM 2430 N N . PRO A 1 316 ? -24.055 8.903 36.391 1.00 89.00 316 PRO A N 1
ATOM 2431 C CA . PRO A 1 316 ? -23.327 8.806 37.652 1.00 89.00 316 PRO A CA 1
ATOM 2432 C C . PRO A 1 316 ? -23.555 7.462 38.356 1.00 89.00 316 PRO A C 1
ATOM 2434 O O . PRO A 1 316 ? -24.528 6.746 38.109 1.00 89.00 316 PRO A O 1
ATOM 2437 N N . ALA A 1 317 ? -22.642 7.118 39.267 1.00 86.38 317 ALA A N 1
ATOM 2438 C CA . ALA A 1 317 ? -22.789 5.934 40.104 1.00 86.38 317 ALA A CA 1
ATOM 2439 C C . ALA A 1 317 ? -24.022 6.061 41.008 1.00 86.38 317 ALA A C 1
ATOM 2441 O O . ALA A 1 317 ? -24.297 7.128 41.561 1.00 86.38 317 ALA A O 1
ATOM 2442 N N . ARG A 1 318 ? -24.743 4.954 41.201 1.00 80.44 318 ARG A N 1
ATOM 2443 C CA . ARG A 1 318 ? -25.953 4.933 42.025 1.00 80.44 318 ARG A CA 1
ATOM 2444 C C . ARG A 1 318 ? -26.053 3.665 42.857 1.00 80.44 318 ARG A C 1
ATOM 2446 O O . ARG A 1 318 ? -26.235 2.562 42.337 1.00 80.44 318 ARG A O 1
ATOM 2453 N N . GLY A 1 319 ? -25.999 3.828 44.178 1.00 80.50 319 GLY A N 1
ATOM 2454 C CA . GLY A 1 319 ? -26.024 2.714 45.123 1.00 80.50 319 GLY A CA 1
ATOM 2455 C C . GLY A 1 319 ? -24.888 1.732 44.830 1.00 80.50 319 GLY A C 1
ATOM 2456 O O . GLY A 1 319 ? -23.721 2.088 44.931 1.00 80.50 319 GLY A O 1
ATOM 2457 N N . LYS A 1 320 ? -25.234 0.499 44.436 1.00 79.94 320 LYS A N 1
ATOM 2458 C CA . LYS A 1 320 ? -24.265 -0.538 44.035 1.00 79.94 320 LYS A CA 1
ATOM 2459 C C . LYS A 1 320 ? -23.902 -0.518 42.540 1.00 79.94 320 LYS A C 1
ATOM 2461 O O . LYS A 1 320 ? -23.025 -1.277 42.137 1.00 79.94 320 LYS A O 1
ATOM 2466 N N . LYS A 1 321 ? -24.575 0.287 41.706 1.00 82.94 321 LYS A N 1
ATOM 2467 C CA . LYS A 1 321 ? -24.272 0.388 40.270 1.00 82.94 321 LYS A CA 1
ATOM 2468 C C . LYS A 1 321 ? -23.139 1.408 40.052 1.00 82.94 321 LYS A C 1
ATOM 2470 O O . LYS A 1 321 ? -23.285 2.548 40.498 1.00 82.94 321 LYS A O 1
ATOM 2475 N N . PRO A 1 322 ? -22.035 1.034 39.380 1.00 87.44 322 PRO A N 1
ATOM 2476 C CA . PRO A 1 322 ? -20.957 1.968 39.060 1.00 87.44 322 PRO A CA 1
ATOM 2477 C C . PRO A 1 322 ? -21.417 3.008 38.031 1.00 87.44 322 PRO A C 1
ATOM 2479 O O . PRO A 1 322 ? -22.445 2.820 37.383 1.00 87.44 322 PRO A O 1
ATOM 2482 N N . ALA A 1 323 ? -20.646 4.087 37.872 1.00 90.62 323 ALA A N 1
ATOM 2483 C CA . ALA A 1 323 ? -20.867 5.060 36.804 1.00 90.62 323 ALA A CA 1
ATOM 2484 C C . ALA A 1 323 ? -20.763 4.380 35.430 1.00 90.62 323 ALA A C 1
ATOM 2486 O O . ALA A 1 323 ? -19.934 3.485 35.236 1.00 90.62 323 ALA A O 1
ATOM 2487 N N . GLN A 1 324 ? -21.606 4.793 34.485 1.00 91.62 324 GLN A N 1
ATOM 2488 C CA . GLN A 1 324 ? -21.715 4.160 33.170 1.00 91.62 324 GLN A CA 1
ATOM 2489 C C . GLN A 1 324 ? -21.622 5.198 32.060 1.00 91.62 324 GLN A C 1
ATOM 2491 O O . GLN A 1 324 ? -22.166 6.292 32.173 1.00 91.62 324 GLN A O 1
ATOM 2496 N N . LYS A 1 325 ? -20.964 4.818 30.965 1.00 94.31 325 LYS A N 1
ATOM 2497 C CA . LYS A 1 325 ? -20.988 5.561 29.705 1.00 94.31 325 LYS A CA 1
ATOM 2498 C C . LYS A 1 325 ? -21.910 4.817 28.754 1.00 94.31 325 LYS A C 1
ATOM 2500 O O . LYS A 1 325 ? -21.619 3.676 28.398 1.00 94.31 325 LYS A O 1
ATOM 2505 N N . ILE A 1 326 ? -23.023 5.439 28.395 1.00 93.88 326 ILE A N 1
ATOM 2506 C CA . ILE A 1 326 ? -24.031 4.859 27.507 1.00 93.88 326 ILE A CA 1
ATOM 2507 C C . ILE A 1 326 ? -23.980 5.634 26.195 1.00 93.88 326 ILE A C 1
ATOM 2509 O O . ILE A 1 326 ? -23.942 6.861 26.204 1.00 93.88 326 ILE A O 1
ATOM 2513 N N . TYR A 1 327 ? -23.950 4.930 25.071 1.00 94.75 327 TYR A N 1
ATOM 2514 C CA . TYR A 1 327 ? -23.892 5.539 23.746 1.00 94.75 327 TYR A CA 1
ATOM 2515 C C . TYR A 1 327 ? -25.250 5.413 23.063 1.00 94.75 327 TYR A C 1
ATOM 2517 O O . TYR A 1 327 ? -25.881 4.362 23.168 1.00 94.75 327 TYR A O 1
ATOM 2525 N N . ALA A 1 328 ? -25.678 6.473 22.381 1.00 94.31 328 ALA A N 1
ATOM 2526 C CA . ALA A 1 328 ? -26.920 6.501 21.615 1.00 94.31 328 ALA A CA 1
ATOM 2527 C C . ALA A 1 328 ? -26.623 6.853 20.157 1.00 94.31 328 ALA A C 1
ATOM 2529 O O . ALA A 1 328 ? -25.837 7.769 19.881 1.00 94.31 328 ALA A O 1
ATOM 2530 N N . LEU A 1 329 ? -27.249 6.134 19.230 1.00 91.25 329 LEU A N 1
ATOM 2531 C CA . LEU A 1 329 ? -27.081 6.346 17.797 1.00 91.25 329 LEU A CA 1
ATOM 2532 C C . LEU A 1 329 ? -27.786 7.615 17.314 1.00 91.25 329 LEU A C 1
ATOM 2534 O O . LEU A 1 329 ? -27.261 8.326 16.462 1.00 91.25 329 LEU A O 1
ATOM 2538 N N . ASP A 1 330 ? -28.972 7.890 17.852 1.00 91.50 330 ASP A N 1
ATOM 2539 C CA . ASP A 1 330 ? -29.818 9.007 17.452 1.00 91.50 330 ASP A CA 1
ATOM 2540 C C . ASP A 1 330 ? -30.592 9.608 18.638 1.00 91.50 330 ASP A C 1
ATOM 2542 O O . ASP A 1 330 ? -30.466 9.178 19.788 1.00 91.50 330 ASP A O 1
ATOM 2546 N N . ALA A 1 331 ? -31.375 10.651 18.353 1.00 94.00 331 ALA A N 1
ATOM 2547 C CA . ALA A 1 331 ? -32.144 11.373 19.362 1.00 94.00 331 ALA A CA 1
ATOM 2548 C C . ALA A 1 331 ? -33.242 10.512 20.013 1.00 94.00 331 ALA A C 1
ATOM 2550 O O . ALA A 1 331 ? -33.585 10.742 21.172 1.00 94.00 331 ALA A O 1
ATOM 2551 N N . ASN A 1 332 ? -33.777 9.510 19.307 1.00 95.31 332 ASN A N 1
ATOM 2552 C CA . ASN A 1 332 ? -34.800 8.624 19.860 1.00 95.31 332 ASN A CA 1
ATOM 2553 C C . ASN A 1 332 ? -34.177 7.653 20.866 1.00 95.31 332 ASN A C 1
ATOM 2555 O O . ASN A 1 332 ? -34.726 7.456 21.952 1.00 95.31 332 ASN A O 1
ATOM 2559 N N . GLU A 1 333 ? -33.017 7.078 20.536 1.00 95.31 333 GLU A N 1
ATOM 2560 C CA . GLU A 1 333 ? -32.251 6.258 21.477 1.00 95.31 333 GLU A CA 1
ATOM 2561 C C . GLU A 1 333 ? -31.800 7.072 22.693 1.00 95.31 333 GLU A C 1
ATOM 2563 O O . GLU A 1 333 ? -31.909 6.586 23.820 1.00 95.31 333 GLU A O 1
ATOM 2568 N N . LEU A 1 334 ? -31.359 8.320 22.487 1.00 95.44 334 LEU A N 1
ATOM 2569 C CA . LEU A 1 334 ? -31.010 9.232 23.578 1.00 95.44 334 LEU A CA 1
ATOM 2570 C C . LEU A 1 334 ? -32.201 9.432 24.521 1.00 95.44 334 LEU A C 1
ATOM 2572 O O . LEU A 1 334 ? -32.067 9.208 25.723 1.00 95.44 334 LEU A O 1
ATOM 2576 N N . GLN A 1 335 ? -33.370 9.782 23.979 1.00 96.00 335 GLN A N 1
ATOM 2577 C CA . GLN A 1 335 ? -34.583 9.981 24.770 1.00 96.00 335 GLN A CA 1
ATOM 2578 C C . GLN A 1 335 ? -34.964 8.712 25.546 1.00 96.00 335 GLN A C 1
ATOM 2580 O O . GLN A 1 335 ? -35.283 8.779 26.732 1.00 96.00 335 GLN A O 1
ATOM 2585 N N . ALA A 1 336 ? -34.877 7.539 24.912 1.00 95.81 336 ALA A N 1
ATOM 2586 C CA . ALA A 1 336 ? -35.162 6.266 25.569 1.00 95.81 336 ALA A CA 1
ATOM 2587 C C . ALA A 1 336 ? -34.179 5.960 26.716 1.00 95.81 336 ALA A C 1
ATOM 2589 O O . ALA A 1 336 ? -34.590 5.452 27.767 1.00 95.81 336 ALA A O 1
ATOM 2590 N N . ILE A 1 337 ? -32.892 6.277 26.535 1.00 94.38 337 ILE A N 1
ATOM 2591 C CA . ILE A 1 337 ? -31.861 6.150 27.575 1.00 94.38 337 ILE A CA 1
ATOM 2592 C C . ILE A 1 337 ? -32.152 7.113 28.730 1.00 94.38 337 ILE A C 1
ATOM 2594 O O . ILE A 1 337 ? -32.153 6.685 29.886 1.00 94.38 337 ILE A O 1
ATOM 2598 N N . GLU A 1 338 ? -32.451 8.379 28.440 1.00 93.81 338 GLU A N 1
ATOM 2599 C CA . GLU A 1 338 ? -32.786 9.382 29.454 1.00 93.81 338 GLU A CA 1
ATOM 2600 C C . GLU A 1 338 ? -34.037 9.009 30.250 1.00 93.81 338 GLU A C 1
ATOM 2602 O O . GLU A 1 338 ? -34.023 9.060 31.478 1.00 93.81 338 GLU A O 1
ATOM 2607 N N . ASP A 1 339 ? -35.109 8.576 29.588 1.00 94.81 339 ASP A N 1
ATOM 2608 C CA . ASP A 1 339 ? -36.352 8.199 30.263 1.00 94.81 339 ASP A CA 1
ATOM 2609 C C . ASP A 1 339 ? -36.165 6.971 31.155 1.00 94.81 339 ASP A C 1
ATOM 2611 O O . ASP A 1 339 ? -36.764 6.879 32.232 1.00 94.81 339 ASP A O 1
ATOM 2615 N N . LYS A 1 340 ? -35.301 6.035 30.748 1.00 92.69 340 LYS A N 1
ATOM 2616 C CA . LYS A 1 340 ? -34.911 4.899 31.586 1.00 92.69 340 LYS A CA 1
ATOM 2617 C C . 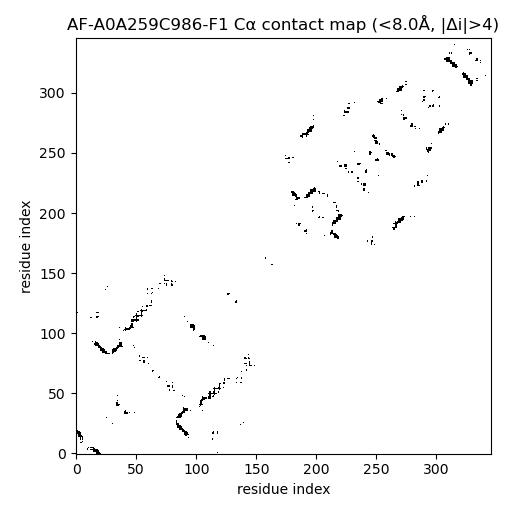LYS A 1 340 ? -34.112 5.354 32.806 1.00 92.69 340 LYS A C 1
ATOM 2619 O O . LYS A 1 340 ? -34.397 4.891 33.906 1.00 92.69 340 LYS A O 1
ATOM 2624 N N . LEU A 1 341 ? -33.153 6.262 32.632 1.00 90.94 341 LEU A N 1
ATOM 2625 C CA . LEU A 1 341 ? -32.367 6.819 33.738 1.00 90.94 341 LEU A CA 1
ATOM 2626 C C . LEU A 1 341 ? -33.249 7.608 34.721 1.00 90.94 341 LEU A C 1
ATOM 2628 O O . LEU A 1 341 ? -33.152 7.380 35.927 1.00 90.94 341 LEU A O 1
ATOM 2632 N N . ARG A 1 342 ? -34.189 8.424 34.223 1.00 91.12 342 ARG A N 1
ATOM 2633 C CA . ARG A 1 342 ? -35.171 9.155 35.045 1.00 91.12 342 ARG A CA 1
ATOM 2634 C C . ARG A 1 342 ? -36.087 8.217 35.828 1.00 91.12 342 ARG A C 1
ATOM 2636 O O . ARG A 1 342 ? -36.309 8.439 37.015 1.00 91.12 342 ARG A O 1
ATOM 2643 N N . LYS A 1 343 ? -36.606 7.158 35.188 1.00 90.62 343 LYS A N 1
ATOM 2644 C CA . LYS A 1 343 ? -37.410 6.115 35.861 1.00 90.62 343 LYS A CA 1
ATOM 2645 C C . LYS A 1 343 ? -36.613 5.391 36.927 1.00 90.62 343 LYS A C 1
ATOM 2647 O O . LYS A 1 343 ? -37.148 5.073 37.985 1.00 90.62 343 LYS A O 1
ATOM 2652 N N . ASP A 1 344 ? -35.344 5.136 36.637 1.00 85.88 344 ASP A N 1
ATOM 2653 C CA . ASP A 1 344 ? -34.455 4.567 37.621 1.00 85.88 344 ASP A CA 1
ATOM 2654 C C . ASP A 1 344 ? -34.279 5.569 38.771 1.00 85.88 344 ASP A C 1
ATOM 2656 O O . ASP A 1 344 ? -34.314 5.125 39.910 1.00 85.88 344 ASP A O 1
ATOM 2660 N N . GLY A 1 345 ? -34.191 6.878 38.539 1.00 82.38 345 GLY A N 1
ATOM 2661 C CA . GLY A 1 345 ? -34.045 7.921 39.567 1.00 82.38 345 GLY A CA 1
ATOM 2662 C C . GLY A 1 345 ? -32.644 8.528 39.574 1.00 82.38 345 GLY A C 1
ATOM 2663 O O . GLY A 1 345 ? -32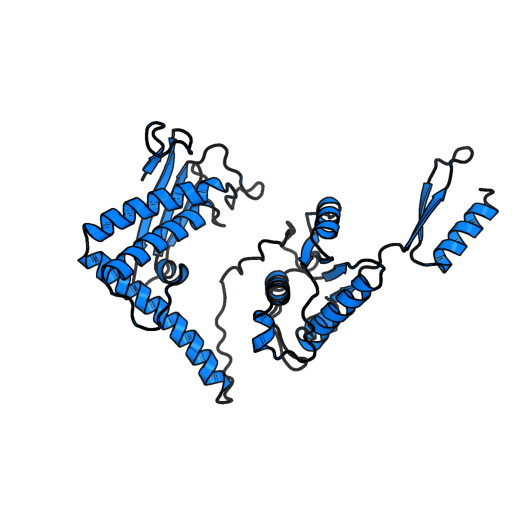.060 8.712 40.644 1.00 82.38 345 GLY A O 1
ATOM 2664 N N . VAL A 1 346 ? -32.091 8.713 38.373 1.00 79.06 346 VAL A N 1
ATOM 2665 C CA . VAL A 1 346 ? -30.812 9.366 38.068 1.00 79.06 346 VAL A CA 1
ATOM 2666 C C . VAL A 1 346 ? -31.081 10.721 37.436 1.00 79.06 346 VAL A C 1
ATOM 2668 O O . VAL A 1 346 ? -32.005 10.786 36.591 1.00 79.06 346 VAL A O 1
#

Mean predicted aligned error: 16.76 Å